Protein AF-A0A8D8P136-F1 (afdb_monomer_lite)

Radius of gyration: 22.83 Å; chains: 1; bounding box: 52×46×79 Å

InterPro domains:
  IPR007483 Hamartin [PF04388] (3-208)
  IPR007483 Hamartin [PTHR15154] (2-204)

pLDDT: mean 81.68, std 23.12, range [23.72, 98.31]

Organism: Culex pipiens (NCBI:txid7175)

Structure (mmCIF, N/CA/C/O backbone):
data_AF-A0A8D8P136-F1
#
_entry.id   AF-A0A8D8P136-F1
#
loop_
_atom_site.group_PDB
_atom_site.id
_atom_site.type_symbol
_atom_site.label_atom_id
_atom_site.label_alt_id
_atom_site.label_comp_id
_atom_site.label_asym_id
_atom_site.label_entity_id
_atom_site.label_seq_id
_atom_site.pdbx_PDB_ins_code
_atom_site.Cartn_x
_atom_site.Cartn_y
_atom_site.Cartn_z
_atom_site.occupancy
_atom_site.B_iso_or_equiv
_atom_site.auth_seq_id
_atom_site.auth_comp_id
_atom_site.auth_asym_id
_atom_site.auth_atom_id
_atom_site.pdbx_PDB_model_num
ATOM 1 N N . MET A 1 1 ? -21.838 4.323 23.197 1.00 59.06 1 MET A N 1
ATOM 2 C CA . MET A 1 1 ? -20.428 3.911 23.366 1.00 59.06 1 MET A CA 1
ATOM 3 C C . MET A 1 1 ? -19.583 5.054 22.850 1.00 59.06 1 MET A C 1
ATOM 5 O O . MET A 1 1 ? -19.810 5.468 21.722 1.00 59.06 1 MET A O 1
ATOM 9 N N . ASP A 1 2 ? -18.722 5.634 23.681 1.00 84.00 2 ASP A N 1
ATOM 10 C CA . ASP A 1 2 ? -17.914 6.781 23.265 1.00 84.00 2 ASP A CA 1
ATOM 11 C C . ASP A 1 2 ? -16.666 6.284 22.525 1.00 84.00 2 ASP A C 1
ATOM 13 O O . ASP A 1 2 ? -15.699 5.827 23.135 1.00 84.00 2 ASP A O 1
ATOM 17 N N . VAL A 1 3 ? -16.729 6.311 21.194 1.00 89.31 3 VAL A N 1
ATOM 18 C CA . VAL A 1 3 ? -15.623 5.897 20.322 1.00 89.31 3 VAL A CA 1
ATOM 19 C C . VAL A 1 3 ? -14.396 6.792 20.541 1.00 89.31 3 VAL A C 1
ATOM 21 O O . VAL A 1 3 ? -13.273 6.297 20.483 1.00 89.31 3 VAL A O 1
ATOM 24 N N . ALA A 1 4 ? -14.584 8.073 20.883 1.00 89.69 4 ALA A N 1
ATOM 25 C CA . ALA A 1 4 ? -13.479 8.985 21.174 1.00 89.69 4 ALA A CA 1
ATOM 26 C C . ALA A 1 4 ? -12.724 8.562 22.441 1.00 89.69 4 ALA A C 1
ATOM 28 O O . ALA A 1 4 ? -11.493 8.564 22.459 1.00 89.69 4 ALA A O 1
ATOM 29 N N . LYS A 1 5 ? -13.446 8.100 23.469 1.00 92.69 5 LYS A N 1
ATOM 30 C CA . LYS A 1 5 ? -12.823 7.515 24.661 1.00 92.69 5 LYS A CA 1
ATOM 31 C C . LYS A 1 5 ? -12.013 6.257 24.332 1.00 92.69 5 LYS A C 1
ATOM 33 O O . LYS A 1 5 ? -10.913 6.111 24.847 1.00 92.69 5 LYS A O 1
ATOM 38 N N . LEU A 1 6 ? -12.512 5.374 23.462 1.00 94.38 6 LEU A N 1
ATOM 39 C CA . LEU A 1 6 ? -11.761 4.171 23.064 1.00 94.38 6 LEU A CA 1
ATOM 40 C C . LEU A 1 6 ? -10.472 4.510 22.319 1.00 94.38 6 LEU A C 1
ATOM 42 O O . LEU A 1 6 ? -9.466 3.834 22.509 1.00 94.38 6 LEU A O 1
ATOM 46 N N . PHE A 1 7 ? -10.492 5.551 21.487 1.00 94.50 7 PHE A N 1
ATOM 47 C CA . PHE A 1 7 ? -9.275 6.057 20.862 1.00 94.50 7 PHE A CA 1
ATOM 48 C C . PHE A 1 7 ? -8.288 6.607 21.901 1.00 94.50 7 PHE A C 1
ATOM 50 O O . PHE A 1 7 ? -7.110 6.275 21.847 1.00 94.50 7 PHE A O 1
ATOM 57 N N . ALA A 1 8 ? -8.756 7.368 22.894 1.00 92.94 8 ALA A N 1
ATOM 58 C CA . ALA A 1 8 ? -7.894 7.833 23.983 1.00 92.94 8 ALA A CA 1
ATOM 59 C C . ALA A 1 8 ? -7.309 6.667 24.807 1.00 92.94 8 ALA A C 1
ATOM 61 O O . ALA A 1 8 ? -6.123 6.675 25.135 1.00 92.94 8 ALA A O 1
ATOM 62 N N . ASP A 1 9 ? -8.114 5.637 25.090 1.00 93.81 9 ASP A N 1
ATOM 63 C CA . ASP A 1 9 ? -7.668 4.421 25.778 1.00 93.81 9 ASP A CA 1
ATOM 64 C C . ASP A 1 9 ? -6.608 3.668 24.946 1.00 93.81 9 ASP A C 1
ATOM 66 O O . ASP A 1 9 ? -5.632 3.163 25.507 1.00 93.81 9 ASP A O 1
ATOM 70 N N . LEU A 1 10 ? -6.744 3.646 23.610 1.00 93.38 10 LEU A N 1
ATOM 71 C CA . LEU A 1 10 ? -5.749 3.062 22.705 1.00 93.38 10 LEU A CA 1
ATOM 72 C C . LEU A 1 10 ? -4.406 3.780 22.729 1.00 93.38 10 LEU A C 1
ATOM 74 O O . LEU A 1 10 ? -3.408 3.112 22.488 1.00 93.38 10 LEU A O 1
ATOM 78 N N . GLU A 1 11 ? -4.351 5.079 23.017 1.00 92.50 11 GLU A N 1
ATOM 79 C CA . GLU A 1 11 ? -3.101 5.853 23.097 1.00 92.50 11 GLU A CA 1
ATOM 80 C C . GLU A 1 11 ? -2.509 5.901 24.514 1.00 92.50 11 GLU A C 1
ATOM 82 O O . GLU A 1 11 ? -1.434 6.455 24.739 1.00 92.50 11 GLU A O 1
ATOM 87 N N . SER A 1 12 ? -3.164 5.262 25.486 1.00 91.94 12 SER A N 1
ATOM 88 C CA . SER A 1 12 ? -2.679 5.186 26.863 1.00 91.94 12 SER A CA 1
ATOM 89 C C . SER A 1 12 ? -1.339 4.445 26.984 1.00 91.94 12 SER A C 1
ATOM 91 O O . SER A 1 12 ? -1.032 3.520 26.229 1.00 91.94 12 SER A O 1
ATOM 93 N N . ASN A 1 13 ? -0.546 4.793 28.000 1.00 92.25 13 ASN A N 1
ATOM 94 C CA . ASN A 1 13 ? 0.654 4.035 28.380 1.00 92.25 13 ASN A CA 1
ATOM 95 C C . ASN A 1 13 ? 0.330 2.753 29.170 1.00 92.25 13 ASN A C 1
ATOM 97 O O . ASN A 1 13 ? 1.219 1.946 29.436 1.00 92.25 13 ASN A O 1
ATOM 101 N N . ASN A 1 14 ? -0.933 2.548 29.554 1.00 94.62 14 ASN A N 1
ATOM 102 C CA . ASN A 1 14 ? -1.372 1.345 30.249 1.00 94.62 14 ASN A CA 1
ATOM 103 C C . ASN A 1 14 ? -1.750 0.249 29.241 1.00 94.62 14 ASN A C 1
ATOM 105 O O . ASN A 1 14 ? -2.805 0.321 28.611 1.00 94.62 14 ASN A O 1
ATOM 109 N N . MET A 1 15 ? -0.916 -0.790 29.132 1.00 92.75 15 MET A N 1
ATOM 110 C CA . MET A 1 15 ? -1.123 -1.887 28.178 1.00 92.75 15 MET A CA 1
ATOM 111 C C . MET A 1 15 ? -2.460 -2.616 28.374 1.00 92.75 15 MET A C 1
ATOM 113 O O . MET A 1 15 ? -3.095 -2.990 27.395 1.00 92.75 15 MET A O 1
ATOM 117 N N . THR A 1 16 ? -2.937 -2.748 29.614 1.00 94.44 16 THR A N 1
ATOM 118 C CA . THR A 1 16 ? -4.238 -3.369 29.900 1.00 94.44 16 THR A CA 1
ATOM 119 C C . THR A 1 16 ? -5.383 -2.564 29.286 1.00 94.44 16 THR A C 1
ATOM 121 O O . THR A 1 16 ? -6.277 -3.142 28.674 1.00 94.44 16 THR A O 1
ATOM 124 N N . LEU A 1 17 ? -5.331 -1.226 29.375 1.00 94.56 17 LEU A N 1
ATOM 125 C CA . LEU A 1 17 ? -6.332 -0.358 28.738 1.00 94.56 17 LEU A CA 1
ATOM 126 C C . LEU A 1 17 ? -6.274 -0.458 27.213 1.00 94.56 17 LEU A C 1
ATOM 128 O O . LEU A 1 17 ? -7.318 -0.502 26.567 1.00 94.56 17 LEU A O 1
ATOM 132 N N . VAL A 1 18 ? -5.070 -0.547 26.643 1.00 94.56 18 VAL A N 1
ATOM 133 C CA . VAL A 1 18 ? -4.879 -0.717 25.197 1.00 94.56 18 VAL A CA 1
ATOM 134 C C . VAL A 1 18 ? -5.469 -2.046 24.720 1.00 94.56 18 VAL A C 1
ATOM 136 O O . VAL A 1 18 ? -6.177 -2.075 23.712 1.00 94.56 18 VAL A O 1
ATOM 139 N N . ASP A 1 19 ? -5.218 -3.143 25.432 1.00 94.38 19 ASP A N 1
ATOM 140 C CA . ASP A 1 19 ? -5.744 -4.463 25.077 1.00 94.38 19 ASP A CA 1
ATOM 141 C C . ASP A 1 19 ? -7.266 -4.536 25.226 1.00 94.38 19 ASP A C 1
ATOM 143 O O . ASP A 1 19 ? -7.951 -5.085 24.357 1.00 94.38 19 ASP A O 1
ATOM 147 N N . ASP A 1 20 ? -7.818 -3.932 26.277 1.00 95.12 20 ASP A N 1
ATOM 148 C CA . ASP A 1 20 ? -9.265 -3.834 26.461 1.00 95.12 20 ASP A CA 1
ATOM 149 C C . ASP A 1 20 ? -9.914 -2.961 25.379 1.00 95.12 20 ASP A C 1
ATOM 151 O O . ASP A 1 20 ? -10.964 -3.321 24.840 1.00 95.12 20 ASP A O 1
ATOM 155 N N . ALA A 1 21 ? -9.272 -1.860 24.979 1.00 95.38 21 ALA A N 1
ATOM 156 C CA . ALA A 1 21 ? -9.729 -1.040 23.864 1.00 95.38 21 ALA A CA 1
ATOM 157 C C . ALA A 1 21 ? -9.687 -1.818 22.536 1.00 95.38 21 ALA A C 1
ATOM 159 O O . ALA A 1 21 ? -10.669 -1.806 21.792 1.00 95.38 21 ALA A O 1
ATOM 160 N N . LYS A 1 22 ? -8.614 -2.574 22.257 1.00 94.56 22 LYS A N 1
ATOM 161 C CA . LYS A 1 22 ? -8.509 -3.452 21.072 1.00 94.56 22 LYS A CA 1
ATOM 162 C C . LYS A 1 22 ? -9.624 -4.504 21.028 1.00 94.56 22 LYS A C 1
ATOM 164 O O . LYS A 1 22 ? -10.202 -4.735 19.961 1.00 94.56 22 LYS A O 1
ATOM 169 N N . LYS A 1 23 ? -9.958 -5.127 22.165 1.00 94.56 23 LYS A N 1
ATOM 170 C CA . LYS A 1 23 ? -11.083 -6.077 22.268 1.00 94.56 23 LYS A CA 1
ATOM 171 C C . LYS A 1 23 ? -12.415 -5.394 21.970 1.00 94.56 23 LYS A C 1
ATOM 173 O O . LYS A 1 23 ? -13.157 -5.869 21.117 1.00 94.56 23 LYS A O 1
ATOM 178 N N . ARG A 1 24 ? -12.668 -4.231 22.575 1.00 95.19 24 ARG A N 1
ATOM 179 C CA . ARG A 1 24 ? -13.889 -3.446 22.331 1.00 95.19 24 ARG A CA 1
ATOM 180 C C . ARG A 1 24 ? -14.029 -2.998 20.878 1.00 95.19 24 ARG A C 1
ATOM 182 O O . ARG A 1 24 ? -15.128 -3.041 20.338 1.00 95.19 24 ARG A O 1
ATOM 189 N N . PHE A 1 25 ? -12.938 -2.608 20.218 1.00 95.56 25 PHE A N 1
ATOM 190 C CA . PHE A 1 25 ? -12.967 -2.330 18.779 1.00 95.56 25 PHE A CA 1
ATOM 191 C C . PHE A 1 25 ? -13.299 -3.582 17.968 1.00 95.56 25 PHE A C 1
ATOM 193 O O . PHE A 1 25 ? -14.096 -3.510 17.039 1.00 95.56 25 PHE A O 1
ATOM 200 N N . SER A 1 26 ? -12.743 -4.735 18.339 1.00 93.69 26 SER A N 1
ATOM 201 C CA . SER A 1 26 ? -13.056 -6.006 17.675 1.00 93.69 26 SER A CA 1
ATOM 202 C C . SER A 1 26 ? -14.542 -6.367 17.811 1.00 93.69 26 SER A C 1
ATOM 204 O O . SER A 1 26 ? -15.168 -6.764 16.831 1.00 93.69 26 SER A O 1
ATOM 206 N N . GLU A 1 27 ? -15.134 -6.153 18.989 1.00 94.00 27 GLU A N 1
ATOM 207 C CA . GLU A 1 27 ? -16.578 -6.306 19.223 1.00 94.00 27 GLU A CA 1
ATOM 208 C C . GLU A 1 27 ? -17.404 -5.302 18.402 1.00 94.00 27 GLU A C 1
ATOM 210 O O . GLU A 1 27 ? -18.402 -5.675 17.786 1.00 94.00 27 GLU A O 1
ATOM 215 N N . LEU A 1 28 ? -16.972 -4.038 18.331 1.00 94.62 28 LEU A N 1
ATOM 216 C CA . LEU A 1 28 ? -17.616 -3.006 17.513 1.00 94.62 28 LEU A CA 1
ATOM 217 C C . LEU A 1 28 ? -17.625 -3.365 16.024 1.00 94.62 28 LEU A C 1
ATOM 219 O O . LEU A 1 28 ? -18.665 -3.220 15.383 1.00 94.62 28 LEU A O 1
ATOM 223 N N . PHE A 1 29 ? -16.515 -3.879 15.489 1.00 94.81 29 PHE A N 1
ATOM 224 C CA . PHE A 1 29 ? -16.450 -4.405 14.122 1.00 94.81 29 PHE A CA 1
ATOM 225 C C . PHE A 1 29 ? -17.306 -5.661 13.929 1.00 94.81 29 PHE A C 1
ATOM 227 O O . PHE A 1 29 ? -17.772 -5.912 12.825 1.00 94.81 29 PHE A O 1
ATOM 234 N N . GLY A 1 30 ? -17.518 -6.462 14.975 1.00 92.81 30 GLY A N 1
ATOM 235 C CA . GLY A 1 30 ? -18.437 -7.601 14.923 1.00 92.81 30 GLY A CA 1
ATOM 236 C C . GLY A 1 30 ? -19.905 -7.176 14.824 1.00 92.81 30 GLY A C 1
ATOM 237 O O . GLY A 1 30 ? -20.690 -7.820 14.130 1.00 92.81 30 GLY A O 1
ATOM 238 N N . ASN A 1 31 ? -20.261 -6.071 15.484 1.00 93.50 31 ASN A N 1
ATOM 239 C CA . ASN A 1 31 ? -21.635 -5.568 15.573 1.00 93.50 31 ASN A CA 1
ATOM 240 C C . ASN A 1 31 ? -21.994 -4.537 14.490 1.00 93.50 31 ASN A C 1
ATOM 242 O O . ASN A 1 31 ? -23.172 -4.305 14.226 1.00 93.50 31 ASN A O 1
ATOM 246 N N . THR A 1 32 ? -20.995 -3.921 13.861 1.00 92.81 32 THR A N 1
ATOM 247 C CA . THR A 1 32 ? -21.158 -2.899 12.818 1.00 92.81 32 THR A CA 1
ATOM 248 C C . THR A 1 32 ? -20.758 -3.493 11.475 1.00 92.81 32 THR A C 1
ATOM 250 O O . THR A 1 32 ? -19.771 -4.209 11.395 1.00 92.81 32 THR A O 1
ATOM 253 N N . ARG A 1 33 ? -21.505 -3.208 10.404 1.00 93.12 33 ARG A N 1
ATOM 254 C CA . ARG A 1 33 ? -21.141 -3.612 9.025 1.00 93.12 33 ARG A CA 1
ATOM 255 C C . ARG A 1 33 ? -20.990 -2.418 8.083 1.00 93.12 33 ARG A C 1
ATOM 257 O O . ARG A 1 33 ? -21.005 -2.579 6.866 1.00 93.12 33 ARG A O 1
ATOM 264 N N . GLU A 1 34 ? -20.908 -1.227 8.656 1.00 94.69 34 GLU A N 1
ATOM 265 C CA . GLU A 1 34 ? -20.921 0.058 7.968 1.00 94.69 34 GLU A CA 1
ATOM 266 C C . GLU A 1 34 ? -19.502 0.614 7.810 1.00 94.69 34 GLU A C 1
ATOM 268 O O . GLU A 1 34 ? -18.585 0.278 8.560 1.00 94.69 34 GLU A O 1
ATOM 273 N N . SER A 1 35 ? -19.321 1.501 6.833 1.00 96.25 35 SER A N 1
ATOM 274 C CA . SER A 1 35 ? -18.016 2.074 6.499 1.00 96.25 35 SER A CA 1
ATOM 275 C C . SER A 1 35 ? -17.517 3.109 7.504 1.00 96.25 35 SER A C 1
ATOM 277 O O . SER A 1 35 ? -16.312 3.340 7.572 1.00 96.25 35 SER A O 1
ATOM 279 N N . TRP A 1 36 ? -18.399 3.707 8.315 1.00 95.75 36 TRP A N 1
ATOM 280 C CA . TRP A 1 36 ? -18.011 4.782 9.231 1.00 95.75 36 TRP A CA 1
ATOM 281 C C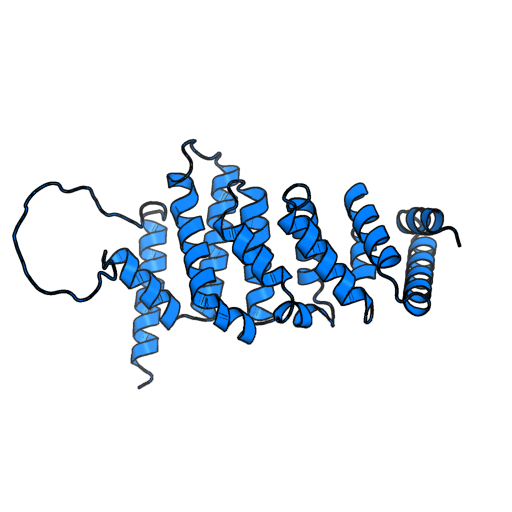 . TRP A 1 36 ? -16.928 4.334 10.217 1.00 95.75 36 TRP A C 1
ATOM 283 O O . TRP A 1 36 ? -15.997 5.090 10.452 1.00 95.75 36 TRP A O 1
ATOM 293 N N . LEU A 1 37 ? -16.987 3.102 10.737 1.00 95.62 37 LEU A N 1
ATOM 294 C CA . LEU A 1 37 ? -16.037 2.623 11.743 1.00 95.62 37 LEU A CA 1
ATOM 295 C C . LEU A 1 37 ? -14.606 2.480 11.193 1.00 95.62 37 LEU A C 1
ATOM 297 O O . LEU A 1 37 ? -13.709 3.130 11.738 1.00 95.62 37 LEU A O 1
ATOM 301 N N . PRO A 1 38 ? -14.344 1.704 10.116 1.00 96.56 38 PRO A N 1
ATOM 302 C CA . PRO A 1 38 ? -13.006 1.669 9.528 1.00 96.56 38 PRO A CA 1
ATOM 303 C C . PRO A 1 38 ? -12.576 3.055 9.037 1.00 96.56 38 PRO A C 1
ATOM 305 O O . PRO A 1 38 ? -11.414 3.418 9.200 1.00 96.56 38 PRO A O 1
ATOM 308 N N . HIS A 1 39 ? -13.500 3.870 8.518 1.00 97.12 39 HIS A N 1
ATOM 309 C CA . HIS A 1 39 ? -13.188 5.232 8.094 1.00 97.12 39 HIS A CA 1
ATOM 310 C C . HIS A 1 39 ? -12.720 6.112 9.254 1.00 97.12 39 HIS A C 1
ATOM 312 O O . HIS A 1 39 ? -11.695 6.770 9.100 1.00 97.12 39 HIS A O 1
ATOM 318 N N . SER A 1 40 ? -13.408 6.094 10.397 1.00 96.19 40 SER A N 1
ATOM 319 C CA . SER A 1 40 ? -13.022 6.848 11.590 1.00 96.19 40 SER A CA 1
ATOM 320 C C . SER A 1 40 ? -11.672 6.395 12.132 1.00 96.19 40 SER A C 1
ATOM 322 O O . SER A 1 40 ? -10.873 7.229 12.542 1.00 96.19 40 SER A O 1
ATOM 324 N N . MET A 1 41 ? -11.375 5.092 12.096 1.00 96.00 41 MET A N 1
ATOM 325 C CA . MET A 1 41 ? -10.050 4.594 12.474 1.00 96.00 41 MET A CA 1
ATOM 326 C C . MET A 1 41 ? -8.961 5.105 11.532 1.00 96.00 41 MET A C 1
ATOM 328 O O . MET A 1 41 ? -7.910 5.545 11.988 1.00 96.00 41 MET A O 1
ATOM 332 N N . MET A 1 42 ? -9.214 5.093 10.224 1.00 97.38 42 MET A N 1
ATOM 333 C CA . MET A 1 42 ? -8.282 5.648 9.243 1.00 97.38 42 MET A CA 1
ATOM 334 C C . MET A 1 42 ? -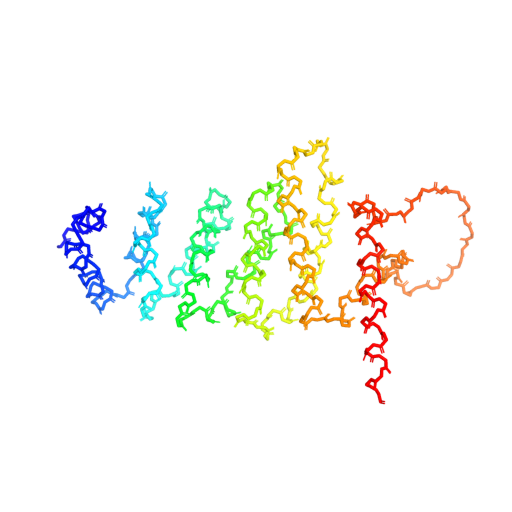8.085 7.158 9.439 1.00 97.38 42 MET A C 1
ATOM 336 O O . MET A 1 42 ? -6.952 7.626 9.395 1.00 97.38 42 MET A O 1
ATOM 340 N N . ASP A 1 43 ? -9.146 7.917 9.721 1.00 95.88 43 ASP A N 1
ATOM 341 C CA . ASP A 1 43 ? -9.040 9.357 10.003 1.00 95.88 43 ASP A CA 1
ATOM 342 C C . ASP A 1 43 ? -8.247 9.622 11.287 1.00 95.88 43 ASP A C 1
ATOM 344 O O . ASP A 1 43 ? -7.413 10.526 11.324 1.00 95.88 43 ASP A O 1
ATOM 348 N N . TYR A 1 44 ? -8.445 8.796 12.318 1.00 95.81 44 TYR A N 1
ATOM 349 C CA . TYR A 1 44 ? -7.668 8.869 13.551 1.00 95.81 44 TYR A CA 1
ATOM 350 C C . TYR A 1 44 ? -6.185 8.558 13.311 1.00 95.81 44 TYR A C 1
ATOM 352 O O . TYR A 1 44 ? -5.315 9.263 13.825 1.00 95.81 44 TYR A O 1
ATOM 360 N N . PHE A 1 45 ? -5.876 7.560 12.473 1.00 95.88 45 PHE A N 1
ATOM 361 C CA . PHE A 1 45 ? -4.507 7.317 12.011 1.00 95.88 45 PHE A CA 1
ATOM 362 C C . PHE A 1 45 ? -3.943 8.539 11.275 1.00 95.88 45 PHE A C 1
ATOM 364 O O . PHE A 1 45 ? -2.807 8.920 11.530 1.00 95.88 45 PHE A O 1
ATOM 371 N N . GLY A 1 46 ? -4.739 9.204 10.435 1.00 94.19 46 GLY A N 1
ATOM 372 C CA . GLY A 1 46 ? -4.344 10.447 9.766 1.00 94.19 46 GLY A CA 1
ATOM 373 C C . GLY A 1 46 ? -3.933 11.572 10.712 1.00 94.19 46 GLY A C 1
ATOM 374 O O . GLY A 1 46 ? -3.038 12.345 10.389 1.00 94.19 46 GLY A O 1
ATOM 375 N N . GLN A 1 47 ? -4.547 11.638 11.892 1.00 93.81 47 GLN A N 1
ATOM 376 C CA . GLN A 1 47 ? -4.269 12.671 12.893 1.00 93.81 47 GLN A CA 1
ATOM 377 C C . GLN A 1 47 ? -3.104 12.313 13.824 1.00 93.81 47 GLN A C 1
ATOM 379 O O . GLN A 1 47 ? -2.428 13.207 14.325 1.00 93.81 47 GLN A O 1
ATOM 384 N N . THR A 1 48 ? -2.870 11.023 14.076 1.00 93.62 48 THR A N 1
ATOM 385 C CA . THR A 1 48 ? -1.961 10.560 15.145 1.00 93.62 48 THR A CA 1
ATOM 386 C C . THR A 1 48 ? -0.774 9.732 14.660 1.00 93.62 48 THR A C 1
ATOM 388 O O . THR A 1 48 ? 0.189 9.559 15.398 1.00 93.62 48 THR A O 1
ATOM 391 N N . SER A 1 49 ? -0.832 9.189 13.442 1.00 91.75 49 SER A N 1
ATOM 392 C CA . SER A 1 49 ? 0.097 8.169 12.927 1.00 91.75 49 SER A CA 1
ATOM 393 C C . SER A 1 49 ? 0.244 6.937 13.839 1.00 91.75 49 SER A C 1
ATOM 395 O O . SER A 1 49 ? 1.276 6.266 13.837 1.00 91.75 49 SER A O 1
ATOM 397 N N . SER A 1 50 ? -0.789 6.612 14.625 1.00 92.38 50 SER A N 1
ATOM 398 C CA . SER A 1 50 ? -0.739 5.522 15.604 1.00 92.38 50 SER A CA 1
ATOM 399 C C . SER A 1 50 ? -0.694 4.136 14.956 1.00 92.38 50 SER A C 1
ATOM 401 O O . SER A 1 50 ? -1.650 3.665 14.337 1.00 92.38 50 SER A O 1
ATOM 403 N N . VAL A 1 51 ? 0.401 3.407 15.180 1.00 90.94 51 VAL A N 1
ATOM 404 C CA . VAL A 1 51 ? 0.559 2.017 14.710 1.00 90.94 51 VAL A CA 1
ATOM 405 C C . VAL A 1 51 ? -0.439 1.065 15.390 1.00 90.94 51 VAL A C 1
ATOM 407 O O . VAL A 1 51 ? -0.803 0.032 14.826 1.00 90.94 51 VAL A O 1
ATOM 410 N N . ARG A 1 52 ? -0.959 1.421 16.574 1.00 93.25 52 ARG A N 1
ATOM 411 C CA . ARG A 1 52 ? -1.957 0.610 17.298 1.00 93.25 52 ARG A CA 1
ATOM 412 C C . ARG A 1 52 ? -3.276 0.519 16.534 1.00 93.25 52 ARG A C 1
ATOM 414 O O . ARG A 1 52 ? -3.945 -0.510 16.599 1.00 93.25 52 ARG A O 1
ATOM 421 N N . ILE A 1 53 ? -3.611 1.558 15.771 1.00 94.62 53 ILE A N 1
ATOM 422 C CA . ILE A 1 53 ? -4.746 1.556 14.845 1.00 94.62 53 ILE A CA 1
ATOM 423 C C . ILE A 1 53 ? -4.526 0.548 13.723 1.00 94.62 53 ILE A C 1
ATOM 425 O O . ILE A 1 53 ? -5.427 -0.231 13.409 1.00 94.62 53 ILE A O 1
ATOM 429 N N . VAL A 1 54 ? -3.318 0.515 13.157 1.00 95.62 54 VAL A N 1
ATOM 430 C CA . VAL A 1 54 ? -2.967 -0.434 12.095 1.00 95.62 54 VAL A CA 1
ATOM 431 C C . VAL A 1 54 ? -3.152 -1.871 12.582 1.00 95.62 54 VAL A C 1
ATOM 433 O O . VAL A 1 54 ? -3.768 -2.666 11.879 1.00 95.62 54 VAL A O 1
ATOM 436 N N . ASP A 1 55 ? -2.716 -2.192 13.805 1.00 94.88 55 ASP A N 1
ATOM 437 C CA . ASP A 1 55 ? -2.876 -3.530 14.399 1.00 94.88 55 ASP A CA 1
ATOM 438 C C . ASP A 1 55 ? -4.340 -3.996 14.500 1.00 94.88 55 ASP A C 1
ATOM 440 O O . ASP A 1 55 ? -4.598 -5.202 14.560 1.00 94.88 55 ASP A O 1
ATOM 444 N N . ILE A 1 56 ? -5.290 -3.060 14.542 1.00 96.44 56 ILE A N 1
ATOM 445 C CA . ILE A 1 56 ? -6.725 -3.356 14.533 1.00 96.44 56 ILE A CA 1
ATOM 446 C C . ILE A 1 56 ? -7.223 -3.474 13.092 1.00 96.44 56 ILE A C 1
ATOM 448 O O . ILE A 1 56 ? -7.856 -4.473 12.753 1.00 96.44 56 ILE A O 1
ATOM 452 N N . LEU A 1 57 ? -6.890 -2.505 12.229 1.00 96.94 57 LEU A N 1
ATOM 453 C CA . LEU A 1 57 ? -7.302 -2.489 10.820 1.00 96.94 57 LEU A CA 1
ATOM 454 C C . LEU A 1 57 ? -6.885 -3.767 10.079 1.00 96.94 57 LEU A C 1
ATOM 456 O O . LEU A 1 57 ? -7.654 -4.300 9.287 1.00 96.94 57 LEU A O 1
ATOM 460 N N . VAL A 1 58 ? -5.706 -4.322 10.369 1.00 96.94 58 VAL A N 1
ATOM 461 C CA . VAL A 1 58 ? -5.230 -5.566 9.734 1.00 96.94 58 VAL A CA 1
ATO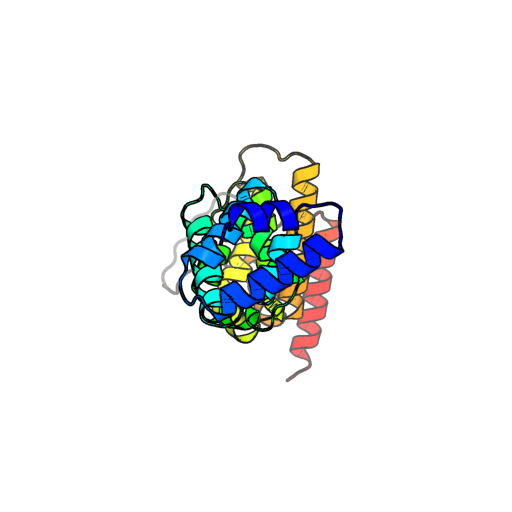M 462 C C . VAL A 1 58 ? -6.018 -6.812 10.171 1.00 96.94 58 VAL A C 1
ATOM 464 O O . VAL A 1 58 ? -5.993 -7.824 9.477 1.00 96.94 58 VAL A O 1
ATOM 467 N N . LYS A 1 59 ? -6.757 -6.764 11.286 1.00 96.00 59 LYS A N 1
ATOM 468 C CA . LYS A 1 59 ? -7.513 -7.911 11.831 1.00 96.00 59 LYS A CA 1
ATOM 469 C C . LYS A 1 59 ? -8.996 -7.910 11.464 1.00 96.00 59 LYS A C 1
ATOM 471 O O . LYS A 1 59 ? -9.704 -8.859 11.811 1.00 96.00 59 LYS A O 1
ATOM 476 N N . VAL A 1 60 ? -9.475 -6.868 10.783 1.00 96.00 60 VAL A N 1
ATOM 477 C CA . VAL A 1 60 ? -10.896 -6.743 10.447 1.00 96.00 60 VAL A CA 1
ATOM 478 C C . VAL A 1 60 ? -11.370 -7.880 9.544 1.00 96.00 60 VAL A C 1
ATOM 480 O O . VAL A 1 60 ? -10.607 -8.461 8.771 1.00 96.00 60 VAL A O 1
ATOM 483 N N . GLN A 1 61 ? -12.662 -8.177 9.637 1.00 93.75 61 GLN A N 1
ATOM 484 C CA . GLN A 1 61 ? -13.342 -9.150 8.790 1.00 93.75 61 GLN A CA 1
ATOM 485 C C . GLN A 1 61 ? -14.232 -8.447 7.755 1.00 93.75 61 GLN A C 1
ATOM 487 O O . GLN A 1 61 ? -14.603 -7.281 7.957 1.00 93.75 61 GLN A O 1
ATOM 492 N N . PRO A 1 62 ? -14.621 -9.140 6.668 1.00 93.06 62 PRO A N 1
ATOM 493 C CA . PRO A 1 62 ? -15.557 -8.595 5.692 1.00 93.06 62 PRO A CA 1
ATOM 494 C C . PRO A 1 62 ? -16.864 -8.113 6.336 1.00 93.06 62 PRO A C 1
ATOM 496 O O . PRO A 1 62 ? -17.408 -8.812 7.194 1.00 93.06 62 PRO A O 1
ATOM 499 N N . PRO A 1 63 ? -17.405 -6.950 5.919 1.00 95.50 63 PRO A N 1
ATOM 500 C CA . PRO A 1 63 ? -17.063 -6.191 4.704 1.00 95.50 63 PRO A CA 1
ATOM 501 C C . PRO A 1 63 ? -16.003 -5.080 4.878 1.00 95.50 63 PRO A C 1
ATOM 503 O O . PRO A 1 63 ? -15.763 -4.319 3.942 1.00 95.50 63 PRO A O 1
ATOM 506 N N . HIS A 1 64 ? -15.397 -4.937 6.060 1.00 97.25 64 HIS A N 1
ATOM 507 C CA . HIS A 1 64 ? -14.581 -3.762 6.403 1.00 97.25 64 HIS A CA 1
ATOM 508 C C . HIS A 1 64 ? -13.267 -3.654 5.630 1.00 97.25 64 HIS A C 1
ATOM 510 O O . HIS A 1 64 ? -12.794 -2.547 5.385 1.00 97.25 64 HIS A O 1
ATOM 516 N N . ASP A 1 65 ? -12.705 -4.786 5.213 1.00 96.81 65 ASP A N 1
ATOM 517 C CA . ASP A 1 65 ? -11.544 -4.850 4.327 1.00 96.81 65 ASP A CA 1
ATOM 518 C C . ASP A 1 65 ? -11.783 -4.059 3.037 1.00 96.81 65 ASP A C 1
ATOM 520 O O . ASP A 1 65 ? -10.935 -3.267 2.629 1.00 96.81 65 ASP A O 1
ATOM 524 N N . LYS A 1 66 ? -12.972 -4.198 2.436 1.00 97.50 66 LYS A N 1
ATOM 525 C CA . LYS A 1 66 ? -13.342 -3.434 1.243 1.00 97.50 66 LYS A CA 1
ATOM 526 C C . LYS A 1 66 ? -13.389 -1.931 1.529 1.00 97.50 66 LYS A C 1
ATOM 528 O O . LYS A 1 66 ? -12.806 -1.171 0.768 1.00 97.50 66 LYS A O 1
ATOM 533 N N . PHE A 1 67 ? -14.009 -1.506 2.631 1.00 98.25 67 PHE A N 1
ATOM 534 C CA . PHE A 1 67 ? -14.089 -0.080 2.983 1.00 98.25 67 PHE A CA 1
ATOM 535 C C . PHE A 1 67 ? -12.709 0.550 3.205 1.00 98.25 67 PHE A C 1
ATOM 537 O O . PHE A 1 67 ? -12.472 1.679 2.782 1.00 98.25 67 PHE A O 1
ATOM 544 N N . ILE A 1 68 ? -11.773 -0.191 3.809 1.00 98.31 68 ILE A N 1
ATOM 545 C CA . ILE A 1 68 ? -10.383 0.259 3.963 1.00 98.31 68 ILE A CA 1
ATOM 546 C C . ILE A 1 68 ? -9.733 0.463 2.590 1.00 98.31 68 ILE A C 1
ATOM 548 O O . ILE A 1 68 ? -9.132 1.507 2.337 1.00 98.31 68 ILE A O 1
ATOM 552 N N . LEU A 1 69 ? -9.863 -0.518 1.692 1.00 98.31 69 LEU A N 1
ATOM 553 C CA . LEU A 1 69 ? -9.289 -0.440 0.348 1.00 98.31 69 LEU A CA 1
ATOM 554 C C . LEU A 1 69 ? -9.918 0.683 -0.495 1.00 98.31 69 LEU A C 1
ATOM 556 O O . LEU A 1 69 ? -9.187 1.385 -1.200 1.00 98.31 69 LEU A O 1
ATOM 560 N N . ASP A 1 70 ? -11.237 0.872 -0.406 1.00 98.25 70 ASP A N 1
ATOM 561 C CA . ASP A 1 70 ? -11.980 1.940 -1.084 1.00 98.25 70 ASP A CA 1
ATOM 562 C C . ASP A 1 70 ? -11.460 3.319 -0.641 1.00 98.25 70 ASP A C 1
ATOM 564 O O . ASP A 1 70 ? -11.094 4.146 -1.480 1.00 98.25 70 ASP A O 1
ATOM 568 N N . LYS A 1 71 ? -11.337 3.544 0.675 1.00 98.06 71 LYS A N 1
ATOM 569 C CA . LYS A 1 71 ? -10.866 4.820 1.232 1.00 98.06 71 LYS A CA 1
ATOM 570 C C . LYS A 1 71 ? -9.389 5.098 0.940 1.00 98.06 71 LYS A C 1
ATOM 572 O O . LYS A 1 71 ? -9.030 6.236 0.643 1.00 98.06 71 LYS A O 1
ATOM 577 N N . LEU A 1 72 ? -8.526 4.077 0.951 1.00 98.31 72 LEU A N 1
ATOM 578 C CA . LEU A 1 72 ? -7.130 4.224 0.509 1.00 98.31 72 LEU A CA 1
ATOM 579 C C . LEU A 1 72 ? -7.055 4.682 -0.950 1.00 98.31 72 LEU A C 1
ATOM 581 O O . LEU A 1 72 ? -6.289 5.586 -1.283 1.00 98.31 72 LEU A O 1
ATOM 585 N N . ALA A 1 73 ? -7.867 4.080 -1.819 1.00 98.06 73 ALA A N 1
ATOM 586 C CA . ALA A 1 73 ? -7.888 4.445 -3.226 1.00 98.06 73 ALA A CA 1
ATOM 587 C C . ALA A 1 73 ? -8.425 5.866 -3.445 1.00 98.06 73 ALA A C 1
ATOM 589 O O . ALA A 1 73 ? -7.902 6.596 -4.285 1.00 98.06 73 ALA A O 1
ATOM 590 N N . GLU A 1 74 ? -9.431 6.278 -2.672 1.00 97.38 74 GLU A N 1
ATOM 591 C CA . GLU A 1 74 ? -9.936 7.650 -2.670 1.00 97.38 74 GLU A CA 1
ATOM 592 C C . GLU A 1 74 ? -8.852 8.660 -2.268 1.00 97.38 74 GLU A C 1
ATOM 594 O O . GLU A 1 74 ? -8.657 9.661 -2.959 1.00 97.38 74 GLU A O 1
ATOM 599 N N . TRP A 1 75 ? -8.107 8.392 -1.191 1.00 97.12 75 TRP A N 1
ATOM 600 C CA . TRP A 1 75 ? -7.021 9.261 -0.735 1.00 97.12 75 TRP A CA 1
ATOM 601 C C . TRP A 1 75 ? -5.867 9.377 -1.735 1.00 97.12 75 TRP A C 1
ATOM 603 O O . TRP A 1 75 ? -5.291 10.456 -1.869 1.00 97.12 75 TRP A O 1
ATOM 613 N N . ILE A 1 76 ? -5.546 8.300 -2.459 1.00 96.94 76 ILE A N 1
ATOM 614 C CA . ILE A 1 76 ? -4.569 8.349 -3.555 1.00 96.94 76 ILE A CA 1
ATOM 615 C C . ILE A 1 76 ? -5.110 9.190 -4.713 1.00 96.94 76 ILE A C 1
ATOM 617 O O . ILE A 1 76 ? -4.420 10.080 -5.206 1.00 96.94 76 ILE A O 1
ATOM 621 N N . ARG A 1 77 ? -6.359 8.944 -5.126 1.00 95.00 77 ARG A N 1
ATOM 622 C CA . ARG A 1 77 ? -6.976 9.621 -6.273 1.00 95.00 77 ARG A CA 1
ATOM 623 C C . ARG A 1 77 ? -7.150 11.122 -6.051 1.00 95.00 77 ARG A C 1
ATOM 625 O O . ARG A 1 77 ? -6.993 11.890 -6.995 1.00 95.00 77 ARG A O 1
ATOM 632 N N . SER A 1 78 ? -7.493 11.539 -4.833 1.00 91.69 78 SER A N 1
ATOM 633 C CA . SER A 1 78 ? -7.695 12.954 -4.498 1.00 91.69 78 SER A CA 1
ATOM 634 C C . SER A 1 78 ? -6.392 13.757 -4.451 1.00 91.69 78 SER A C 1
ATOM 636 O O . SER A 1 78 ? -6.433 14.985 -4.475 1.00 91.69 78 SER A O 1
ATOM 638 N N . GLY A 1 79 ? -5.235 13.092 -4.381 1.00 86.25 79 GLY A N 1
ATOM 639 C CA . GLY A 1 79 ? -3.909 13.710 -4.356 1.00 86.25 79 GLY A CA 1
ATOM 640 C C . GLY A 1 79 ? -3.530 14.340 -3.012 1.00 86.25 79 GLY A C 1
ATOM 641 O O . GLY A 1 79 ? -2.385 14.204 -2.591 1.00 86.25 79 GLY A O 1
ATOM 642 N N . GLY A 1 80 ? -4.470 14.966 -2.296 1.00 89.19 80 GLY A N 1
ATOM 643 C CA . GLY A 1 80 ? -4.196 15.658 -1.027 1.00 89.19 80 GLY A CA 1
ATOM 644 C C . GLY A 1 80 ? -3.745 14.736 0.112 1.00 89.19 80 GLY A C 1
ATOM 645 O O . GLY A 1 80 ? -2.896 15.115 0.910 1.00 89.19 80 GLY A O 1
ATOM 646 N N . ASN A 1 81 ? -4.250 13.498 0.145 1.00 94.19 81 ASN A N 1
ATOM 647 C CA . ASN A 1 81 ? -3.945 12.517 1.194 1.00 94.19 81 ASN A CA 1
ATOM 648 C C . ASN A 1 81 ? -3.099 11.340 0.682 1.00 94.19 81 ASN A C 1
ATOM 650 O O . ASN A 1 81 ? -2.987 10.319 1.364 1.00 94.19 81 ASN A O 1
ATOM 654 N N . LYS A 1 82 ? -2.489 11.462 -0.506 1.00 95.06 82 LYS A N 1
ATOM 655 C CA . LYS A 1 82 ? -1.751 10.367 -1.159 1.00 95.06 82 LYS A CA 1
ATOM 656 C C . LYS A 1 82 ? -0.638 9.801 -0.273 1.00 95.06 82 LYS A C 1
ATOM 658 O O . LYS A 1 82 ? -0.526 8.588 -0.141 1.00 95.06 82 LYS A O 1
ATOM 663 N N . MET A 1 83 ? 0.129 10.662 0.401 1.00 95.75 83 MET A N 1
ATOM 664 C CA . MET A 1 83 ? 1.221 10.231 1.278 1.00 95.75 83 MET A CA 1
ATOM 665 C C . MET A 1 83 ? 0.691 9.468 2.494 1.00 95.75 83 MET A C 1
ATOM 667 O O . MET A 1 83 ? 1.201 8.404 2.825 1.00 95.75 83 MET A O 1
ATOM 671 N N . LEU A 1 84 ? -0.381 9.963 3.121 1.00 95.88 84 LEU A N 1
ATOM 672 C CA . LEU A 1 84 ? -1.022 9.279 4.241 1.00 95.88 84 LEU A CA 1
ATOM 673 C C . LEU A 1 84 ? -1.536 7.890 3.831 1.00 95.88 84 LEU A C 1
ATOM 675 O O . LEU A 1 84 ? -1.342 6.917 4.561 1.00 95.88 84 LEU A O 1
ATOM 679 N N . ALA A 1 85 ? -2.158 7.797 2.654 1.00 97.62 85 ALA A N 1
ATOM 680 C CA . ALA A 1 85 ? -2.637 6.537 2.105 1.00 97.62 85 ALA A CA 1
ATOM 681 C C . ALA A 1 85 ? -1.496 5.550 1.864 1.00 97.62 85 ALA A C 1
ATOM 683 O O . ALA A 1 85 ? -1.601 4.401 2.281 1.00 97.62 85 ALA A O 1
ATOM 684 N N . LEU A 1 86 ? -0.404 5.995 1.238 1.00 97.62 86 LEU A N 1
ATOM 685 C CA . LEU A 1 86 ? 0.769 5.163 0.981 1.00 97.62 86 LEU A CA 1
ATOM 686 C C . LEU A 1 86 ? 1.423 4.681 2.279 1.00 97.62 86 LEU A C 1
ATOM 688 O O . LEU A 1 86 ? 1.715 3.497 2.398 1.00 97.62 86 LEU A O 1
ATOM 692 N N . THR A 1 87 ? 1.572 5.553 3.278 1.00 96.88 87 THR A N 1
ATOM 693 C CA . THR A 1 87 ? 2.119 5.181 4.589 1.00 96.88 87 THR A CA 1
ATOM 694 C C . THR A 1 87 ? 1.246 4.137 5.284 1.00 96.88 87 THR A C 1
ATOM 696 O O . THR A 1 87 ? 1.743 3.106 5.738 1.00 96.88 87 THR A O 1
ATOM 699 N N . LEU A 1 88 ? -0.072 4.361 5.359 1.00 97.94 88 LEU A N 1
ATOM 700 C CA . LEU A 1 88 ? -0.990 3.392 5.961 1.00 97.94 88 LEU A CA 1
ATOM 701 C C . LEU A 1 88 ? -0.976 2.066 5.193 1.00 97.94 88 LEU A C 1
ATOM 703 O O . LEU A 1 88 ? -0.919 0.993 5.794 1.00 97.94 88 LEU A O 1
ATOM 707 N N . PHE A 1 89 ? -1.016 2.137 3.865 1.00 98.19 89 PHE A N 1
ATOM 708 C CA . PHE A 1 89 ? -1.036 0.961 3.013 1.00 98.19 89 PHE A CA 1
ATOM 709 C C . PHE A 1 89 ? 0.260 0.157 3.119 1.00 98.19 89 PHE A C 1
ATOM 711 O O . PHE A 1 89 ? 0.190 -1.061 3.265 1.00 98.19 89 PHE A O 1
ATOM 718 N N . GLY A 1 90 ? 1.419 0.816 3.161 1.00 96.94 90 GLY A N 1
ATOM 719 C CA . GLY A 1 90 ? 2.711 0.184 3.421 1.00 96.94 90 GLY A CA 1
ATOM 720 C C . GLY A 1 90 ? 2.713 -0.590 4.740 1.00 96.94 90 GLY A C 1
ATOM 721 O O . GLY A 1 90 ? 3.036 -1.779 4.755 1.00 96.94 90 GLY A O 1
ATOM 722 N N . HIS A 1 91 ? 2.237 0.018 5.834 1.00 96.31 91 HIS A N 1
ATOM 723 C CA . HIS A 1 91 ? 2.116 -0.688 7.114 1.00 96.31 91 HIS A CA 1
ATOM 724 C C . HIS A 1 91 ? 1.175 -1.904 7.035 1.00 96.31 91 HIS A C 1
ATOM 726 O O . HIS A 1 91 ? 1.475 -2.960 7.594 1.00 96.31 91 HIS A O 1
ATOM 732 N N . ILE A 1 92 ? 0.048 -1.788 6.327 1.00 97.69 92 ILE A N 1
ATOM 733 C CA . ILE A 1 92 ? -0.883 -2.905 6.103 1.00 97.69 92 ILE A CA 1
ATOM 734 C C . ILE A 1 92 ? -0.195 -4.029 5.314 1.00 97.69 92 ILE A C 1
ATOM 736 O O . ILE A 1 92 ? -0.274 -5.193 5.709 1.00 97.69 92 ILE A O 1
ATOM 740 N N . ILE A 1 93 ? 0.508 -3.701 4.227 1.00 96.94 93 ILE A N 1
ATOM 741 C CA . ILE A 1 93 ? 1.214 -4.670 3.380 1.00 96.94 93 ILE A CA 1
ATOM 742 C C . ILE A 1 93 ? 2.271 -5.434 4.188 1.00 96.94 93 ILE A C 1
ATOM 744 O O . ILE A 1 93 ? 2.348 -6.661 4.071 1.00 96.94 93 ILE A O 1
ATOM 748 N N . GLN A 1 94 ? 3.039 -4.733 5.027 1.00 94.75 94 GLN A N 1
ATOM 749 C CA . GLN A 1 94 ? 4.075 -5.313 5.889 1.00 94.75 94 GLN A CA 1
ATOM 750 C C . GLN A 1 94 ? 3.501 -6.279 6.933 1.00 94.75 94 GLN A C 1
ATOM 752 O O . GLN A 1 94 ? 4.114 -7.300 7.239 1.00 94.75 94 GLN A O 1
ATOM 757 N N . LYS A 1 95 ? 2.302 -5.997 7.455 1.00 95.56 95 LYS A N 1
ATOM 758 C CA . LYS A 1 95 ? 1.606 -6.865 8.421 1.00 95.56 95 LYS A CA 1
ATOM 759 C C . LYS A 1 95 ? 0.933 -8.082 7.776 1.00 95.56 95 LYS A C 1
ATOM 761 O O . LYS A 1 95 ? 0.515 -8.976 8.506 1.00 95.56 95 LYS A O 1
ATOM 766 N N . ARG A 1 96 ? 0.828 -8.125 6.440 1.00 94.31 96 ARG A N 1
ATOM 767 C CA . ARG A 1 96 ? 0.297 -9.257 5.652 1.00 94.31 96 ARG A CA 1
ATOM 768 C C . ARG A 1 96 ? -1.058 -9.787 6.173 1.00 94.31 96 ARG A C 1
ATOM 770 O O . ARG A 1 96 ? -1.164 -10.976 6.478 1.00 94.31 96 ARG A O 1
ATOM 777 N N . PRO A 1 97 ? -2.111 -8.951 6.293 1.00 96.50 97 PRO A N 1
ATOM 778 C CA . PRO A 1 97 ? -3.403 -9.431 6.764 1.00 96.50 97 PRO A CA 1
ATOM 779 C C . PRO A 1 97 ? -3.988 -10.495 5.838 1.00 96.50 97 PRO A C 1
ATOM 781 O O . PRO A 1 97 ? -3.736 -10.509 4.632 1.00 96.50 97 PRO A O 1
ATOM 784 N N . THR A 1 98 ? -4.844 -11.353 6.391 1.00 95.50 98 THR A N 1
ATOM 785 C CA . THR A 1 98 ? -5.448 -12.472 5.650 1.00 95.50 98 THR A CA 1
ATOM 786 C C . THR A 1 98 ? -6.280 -12.014 4.456 1.00 95.50 98 THR A C 1
ATOM 788 O O . THR A 1 98 ? -6.398 -12.750 3.483 1.00 95.50 98 THR A O 1
ATOM 791 N N . TRP A 1 99 ? -6.814 -10.791 4.483 1.00 96.56 99 TRP A N 1
ATOM 792 C CA . TRP A 1 99 ? -7.577 -10.192 3.388 1.00 96.56 99 TRP A CA 1
ATOM 793 C C . TRP A 1 99 ? -6.719 -9.423 2.368 1.00 96.56 99 TRP A C 1
ATOM 795 O O . TRP A 1 99 ? -7.263 -9.001 1.349 1.00 96.56 99 TRP A O 1
ATOM 805 N N . LEU A 1 100 ? -5.399 -9.273 2.570 1.00 97.25 100 LEU A N 1
ATOM 806 C CA . LEU A 1 100 ? -4.528 -8.468 1.693 1.00 97.25 100 LEU A CA 1
ATOM 807 C C . LEU A 1 100 ? -4.597 -8.910 0.227 1.00 97.25 100 LEU A C 1
ATOM 809 O O . LEU A 1 100 ? -4.653 -8.071 -0.664 1.00 97.25 100 LEU A O 1
ATOM 813 N N . HIS A 1 101 ? -4.653 -10.219 -0.029 1.00 95.56 101 HIS A N 1
ATOM 814 C CA . HIS A 1 101 ? -4.723 -10.787 -1.381 1.00 95.56 101 HIS A CA 1
ATOM 815 C C . HIS A 1 101 ? -5.906 -10.251 -2.210 1.00 95.56 101 HIS A C 1
ATOM 817 O O . HIS A 1 101 ? -5.831 -10.201 -3.437 1.00 95.56 101 HIS A O 1
ATOM 823 N N . LYS A 1 102 ? -6.988 -9.796 -1.560 1.00 96.50 102 LYS A N 1
ATOM 824 C CA . LYS A 1 102 ? -8.161 -9.225 -2.236 1.00 96.50 102 LYS A CA 1
ATOM 825 C C . LYS A 1 102 ? -7.855 -7.918 -2.958 1.00 96.50 102 LYS A C 1
ATOM 827 O O . LYS A 1 102 ? -8.586 -7.559 -3.881 1.00 96.50 102 LYS A O 1
ATOM 832 N N . VAL A 1 103 ? -6.763 -7.241 -2.594 1.00 96.62 103 VAL A N 1
ATOM 833 C CA . VAL A 1 103 ? -6.317 -6.021 -3.271 1.00 96.62 103 VAL A CA 1
ATOM 834 C C . VAL A 1 103 ? -6.054 -6.253 -4.758 1.00 96.62 103 VAL A C 1
ATOM 836 O O . VAL A 1 103 ? -6.263 -5.340 -5.546 1.00 96.62 103 VAL A O 1
ATOM 839 N N . GLY A 1 104 ? -5.701 -7.478 -5.169 1.00 94.06 104 GLY A N 1
ATOM 840 C CA . GLY A 1 104 ? -5.475 -7.811 -6.577 1.00 94.06 104 GLY A CA 1
ATOM 841 C C . GLY A 1 104 ? -6.705 -7.619 -7.471 1.00 94.06 104 GLY A C 1
ATOM 842 O O . GLY A 1 104 ? -6.570 -7.258 -8.633 1.00 94.06 104 GLY A O 1
ATOM 843 N N . ASN A 1 105 ? -7.911 -7.773 -6.923 1.00 93.75 105 ASN A N 1
ATOM 844 C CA . ASN A 1 105 ? -9.157 -7.504 -7.650 1.00 93.75 105 ASN A CA 1
ATOM 845 C C . ASN A 1 105 ? -9.708 -6.096 -7.375 1.00 93.75 105 ASN A C 1
ATOM 847 O O . ASN A 1 105 ? -10.774 -5.735 -7.872 1.00 93.75 105 ASN A O 1
ATOM 851 N N . HIS A 1 106 ? -9.007 -5.303 -6.565 1.00 97.50 106 HIS A N 1
ATOM 852 C CA . HIS A 1 106 ? -9.415 -3.966 -6.170 1.00 97.50 106 HIS A CA 1
ATOM 853 C C . HIS A 1 106 ? -8.777 -2.901 -7.069 1.00 97.50 106 HIS A C 1
ATOM 855 O O . HIS A 1 106 ? -7.652 -3.041 -7.549 1.00 97.50 106 HIS A O 1
ATOM 861 N N . LEU A 1 107 ? -9.465 -1.773 -7.252 1.00 96.56 107 LEU A N 1
ATOM 862 C CA . LEU A 1 107 ? -8.964 -0.663 -8.069 1.00 96.56 107 LEU A CA 1
ATOM 863 C C . LEU A 1 107 ? -7.728 0.032 -7.466 1.00 96.56 107 LEU A C 1
ATOM 865 O O . LEU A 1 107 ? -7.008 0.714 -8.186 1.00 96.56 107 LEU A O 1
ATOM 869 N N . LEU A 1 108 ? -7.456 -0.179 -6.173 1.00 97.88 108 LEU A N 1
ATOM 870 C CA . LEU A 1 108 ? -6.324 0.416 -5.449 1.00 97.88 108 LEU A CA 1
ATOM 871 C C . LEU A 1 108 ? -4.985 0.125 -6.138 1.00 97.88 108 LEU A C 1
ATOM 873 O O . LEU A 1 108 ? -4.172 1.031 -6.265 1.00 97.88 108 LEU A O 1
ATOM 877 N N . VAL A 1 109 ? -4.776 -1.099 -6.640 1.00 96.81 109 VAL A N 1
ATOM 878 C CA . VAL A 1 109 ? -3.542 -1.450 -7.369 1.00 96.81 109 VAL A CA 1
ATOM 879 C C . VAL A 1 109 ? -3.364 -0.545 -8.586 1.00 96.81 109 VAL A C 1
ATOM 881 O O . VAL A 1 109 ? -2.284 -0.005 -8.800 1.00 96.81 109 VAL A O 1
ATOM 884 N N . LYS A 1 110 ? -4.439 -0.318 -9.348 1.00 97.00 110 LYS A N 1
ATOM 885 C CA . LYS A 1 110 ? -4.410 0.555 -10.528 1.00 97.00 110 LYS A CA 1
ATOM 886 C C . LYS A 1 110 ? -4.138 2.011 -10.152 1.00 97.00 110 LYS A C 1
ATOM 888 O O . LYS A 1 110 ? -3.399 2.677 -10.867 1.00 97.00 110 LYS A O 1
ATOM 893 N N . GLU A 1 111 ? -4.702 2.497 -9.046 1.00 97.88 111 GLU A N 1
ATOM 894 C CA . GLU A 1 111 ? -4.446 3.863 -8.568 1.00 97.88 111 GLU A CA 1
ATOM 895 C C . GLU A 1 111 ? -2.988 4.042 -8.120 1.00 97.88 111 GLU A C 1
ATOM 897 O O . GLU A 1 111 ? -2.376 5.047 -8.467 1.00 97.88 111 GLU A O 1
ATOM 902 N N . VAL A 1 112 ? -2.396 3.057 -7.430 1.00 97.81 112 VAL A N 1
ATOM 903 C CA . VAL A 1 112 ? -0.972 3.089 -7.042 1.00 97.81 112 VAL A CA 1
ATOM 904 C C . VAL A 1 112 ? -0.067 3.040 -8.277 1.00 97.81 112 VAL A C 1
ATOM 906 O O . VAL A 1 112 ? 0.826 3.871 -8.401 1.00 97.81 112 VAL A O 1
ATOM 909 N N . LEU A 1 113 ? -0.326 2.134 -9.231 1.00 97.50 113 LEU A N 1
ATOM 910 C CA . LEU A 1 113 ? 0.429 2.064 -10.491 1.00 97.50 113 LEU A CA 1
ATOM 911 C C . LEU A 1 113 ? 0.347 3.382 -11.269 1.00 97.50 113 LEU A C 1
ATOM 913 O O . LEU A 1 113 ? 1.352 3.883 -11.765 1.00 97.50 113 LEU A O 1
ATOM 917 N N . LYS A 1 114 ? -0.850 3.972 -11.358 1.00 97.06 114 LYS A N 1
ATOM 918 C CA . LYS A 1 114 ? -1.060 5.266 -12.013 1.00 97.06 114 LYS A CA 1
ATOM 919 C C . LYS A 1 114 ? -0.305 6.386 -11.298 1.00 97.06 114 LYS A C 1
ATOM 921 O O . LYS A 1 114 ? 0.325 7.195 -11.975 1.00 97.06 114 LYS A O 1
ATOM 926 N N . LEU A 1 115 ? -0.352 6.424 -9.965 1.00 96.88 115 LEU A N 1
ATOM 927 C CA . LEU A 1 115 ? 0.398 7.385 -9.159 1.00 96.88 115 LEU A CA 1
ATOM 928 C C . LEU A 1 115 ? 1.898 7.274 -9.462 1.00 96.88 115 LEU A C 1
ATOM 930 O O . LEU A 1 115 ? 2.514 8.272 -9.818 1.00 96.88 115 LEU A O 1
ATOM 934 N N . SER A 1 116 ? 2.463 6.065 -9.446 1.00 96.44 116 SER A N 1
ATOM 935 C CA . SER A 1 116 ? 3.890 5.831 -9.713 1.00 96.44 116 SER A CA 1
ATOM 936 C C . SER A 1 116 ? 4.368 6.239 -11.111 1.00 96.44 116 SER A C 1
ATOM 938 O O . SER A 1 116 ? 5.568 6.392 -11.309 1.00 96.44 116 SER A O 1
ATOM 940 N N . LYS A 1 117 ? 3.465 6.422 -12.082 1.00 94.69 117 LYS A N 1
ATOM 941 C CA . LYS A 1 117 ? 3.810 6.898 -13.435 1.00 94.69 117 LYS A CA 1
ATOM 942 C C . LYS A 1 117 ? 3.725 8.414 -13.605 1.00 94.69 117 LYS A C 1
ATOM 944 O O . LYS A 1 117 ? 4.232 8.939 -14.592 1.00 94.69 117 LYS A O 1
ATOM 949 N N . LEU A 1 118 ? 3.023 9.105 -12.708 1.00 93.25 118 LEU A N 1
ATOM 950 C CA . LEU A 1 118 ? 2.681 10.524 -12.858 1.00 93.25 118 LEU A CA 1
ATOM 951 C C . LEU A 1 118 ? 3.234 11.401 -11.730 1.00 93.25 118 LEU A C 1
ATOM 953 O O . LEU A 1 118 ? 3.246 12.625 -11.866 1.00 93.25 118 LEU A O 1
ATOM 957 N N . GLU A 1 119 ? 3.629 10.792 -10.613 1.00 93.44 119 GLU A N 1
ATOM 958 C CA . GLU A 1 119 ? 4.045 11.492 -9.407 1.00 93.44 119 GLU A CA 1
ATOM 959 C C . GLU A 1 119 ? 5.387 12.201 -9.593 1.00 93.44 119 GLU A C 1
ATOM 961 O O . GLU A 1 119 ? 6.378 11.592 -9.983 1.00 93.44 119 GLU A O 1
ATOM 966 N N . LYS A 1 120 ? 5.406 13.495 -9.268 1.00 90.94 120 LYS A N 1
ATOM 967 C CA . LYS A 1 120 ? 6.571 14.373 -9.437 1.00 90.94 120 LYS A CA 1
ATOM 968 C C . LYS A 1 120 ? 7.340 14.581 -8.140 1.00 90.94 120 LYS A C 1
ATOM 970 O O . LYS A 1 120 ? 8.449 15.098 -8.166 1.00 90.94 120 LYS A O 1
ATOM 975 N N . GLU A 1 121 ? 6.748 14.229 -7.005 1.00 90.38 121 GLU A N 1
ATOM 976 C CA . GLU A 1 121 ? 7.408 14.299 -5.710 1.00 90.38 121 GLU A CA 1
ATOM 977 C C . GLU A 1 121 ? 8.100 12.966 -5.407 1.00 90.38 121 GLU A C 1
ATOM 979 O O . GLU A 1 121 ? 7.470 11.907 -5.422 1.00 90.38 121 GLU A O 1
ATOM 984 N N . ILE A 1 122 ? 9.394 13.011 -5.081 1.00 90.38 122 ILE A N 1
ATOM 985 C CA . ILE A 1 122 ? 10.200 11.798 -4.865 1.00 90.38 122 ILE A CA 1
ATOM 986 C C . ILE A 1 122 ? 9.658 10.956 -3.715 1.00 90.38 122 ILE A C 1
ATOM 988 O O . ILE A 1 122 ? 9.522 9.745 -3.854 1.00 90.38 122 ILE A O 1
ATOM 992 N N . ILE A 1 123 ? 9.318 11.575 -2.583 1.00 91.38 123 ILE A N 1
ATOM 993 C CA . ILE A 1 123 ? 8.912 10.821 -1.393 1.00 91.38 123 ILE A CA 1
ATOM 994 C C . ILE A 1 123 ? 7.620 10.015 -1.644 1.00 91.38 123 ILE A C 1
ATOM 996 O O . ILE A 1 123 ? 7.647 8.799 -1.431 1.00 91.38 123 ILE A O 1
ATOM 1000 N N . PRO A 1 124 ? 6.513 10.599 -2.151 1.00 93.81 124 PRO A N 1
ATOM 1001 C CA . PRO A 1 124 ? 5.336 9.818 -2.535 1.00 93.81 124 PRO A CA 1
ATOM 1002 C C . PRO A 1 124 ? 5.615 8.805 -3.654 1.00 93.81 124 PRO A C 1
ATOM 1004 O O . PRO A 1 124 ? 5.102 7.689 -3.586 1.00 93.81 124 PRO A O 1
ATOM 1007 N N . LEU A 1 125 ? 6.453 9.144 -4.644 1.00 95.38 125 LEU A N 1
ATOM 1008 C CA . LEU A 1 125 ? 6.820 8.222 -5.723 1.00 95.38 125 LEU A CA 1
ATOM 1009 C C . LEU A 1 125 ? 7.496 6.958 -5.176 1.00 95.38 125 LEU A C 1
ATOM 1011 O O . LEU A 1 125 ? 7.055 5.848 -5.475 1.00 95.38 125 LEU A O 1
ATOM 1015 N N . ILE A 1 126 ? 8.525 7.113 -4.341 1.00 94.62 126 ILE A N 1
ATOM 1016 C CA . ILE A 1 126 ? 9.257 5.986 -3.756 1.00 94.62 126 ILE A CA 1
ATOM 1017 C C . ILE A 1 126 ? 8.357 5.163 -2.840 1.00 94.62 126 ILE A C 1
ATOM 1019 O O . ILE A 1 126 ? 8.361 3.940 -2.939 1.00 94.62 126 ILE A O 1
ATOM 1023 N N . ASN A 1 127 ? 7.503 5.789 -2.026 1.00 95.50 127 ASN A N 1
ATOM 1024 C CA . ASN A 1 127 ? 6.548 5.046 -1.196 1.00 95.50 127 ASN A CA 1
ATOM 1025 C C . ASN A 1 127 ? 5.551 4.227 -2.038 1.00 95.50 127 ASN A C 1
ATOM 1027 O O . ASN A 1 127 ? 5.251 3.081 -1.696 1.00 95.50 127 ASN A O 1
ATOM 1031 N N . ALA A 1 128 ? 5.072 4.771 -3.160 1.00 97.94 128 ALA A N 1
ATOM 1032 C CA . ALA A 1 128 ? 4.208 4.043 -4.088 1.00 97.94 128 ALA A CA 1
ATOM 1033 C C . ALA A 1 128 ? 4.936 2.860 -4.746 1.00 97.94 128 ALA A C 1
ATOM 1035 O O . ALA A 1 128 ? 4.390 1.758 -4.813 1.00 97.94 128 ALA A O 1
ATOM 1036 N N . VA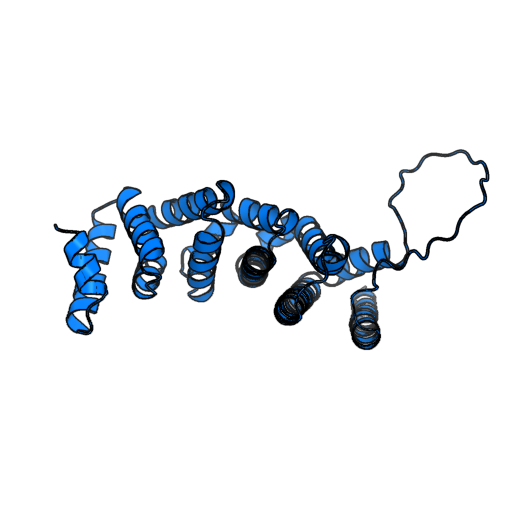L A 1 129 ? 6.187 3.061 -5.165 1.00 97.50 129 VAL A N 1
ATOM 1037 C CA . VAL A 1 129 ? 7.028 2.009 -5.757 1.00 97.50 129 VAL A CA 1
ATOM 1038 C C . VAL A 1 129 ? 7.336 0.901 -4.752 1.00 97.50 129 VAL A C 1
ATOM 1040 O O . VAL A 1 129 ? 7.210 -0.270 -5.096 1.00 97.50 129 VAL A O 1
ATOM 1043 N N . LEU A 1 130 ? 7.650 1.235 -3.499 1.00 96.62 130 LEU A N 1
ATOM 1044 C CA . LEU A 1 130 ? 7.850 0.243 -2.439 1.00 96.62 130 LEU A CA 1
ATOM 1045 C C . LEU A 1 130 ? 6.573 -0.567 -2.177 1.00 96.62 130 LEU A C 1
ATOM 1047 O O . LEU A 1 130 ? 6.635 -1.792 -2.095 1.00 96.62 130 LEU A O 1
ATOM 1051 N N . CYS A 1 131 ? 5.398 0.078 -2.168 1.00 97.88 131 CYS A N 1
ATOM 1052 C CA . CYS A 1 131 ? 4.125 -0.645 -2.090 1.00 97.88 131 CYS A CA 1
ATOM 1053 C C . CYS A 1 131 ? 3.958 -1.634 -3.257 1.00 97.88 131 CYS A C 1
ATOM 1055 O O . CYS A 1 131 ? 3.499 -2.756 -3.048 1.00 97.88 131 CYS A O 1
ATOM 1057 N N . ILE A 1 132 ? 4.343 -1.256 -4.482 1.00 97.94 132 ILE A N 1
ATOM 1058 C CA . ILE A 1 132 ? 4.308 -2.148 -5.653 1.00 97.94 132 ILE A CA 1
ATOM 1059 C C . ILE A 1 132 ? 5.281 -3.321 -5.483 1.00 97.94 132 ILE A C 1
ATOM 1061 O O . ILE A 1 132 ? 4.882 -4.467 -5.696 1.00 97.94 132 ILE A O 1
ATOM 1065 N N . ILE A 1 133 ? 6.527 -3.056 -5.076 1.00 96.88 133 ILE A N 1
ATOM 1066 C CA . ILE A 1 133 ? 7.560 -4.077 -4.828 1.00 96.88 133 ILE A CA 1
ATOM 1067 C C . ILE A 1 133 ? 7.074 -5.097 -3.796 1.00 96.88 133 ILE A C 1
ATOM 1069 O O . ILE A 1 133 ? 7.234 -6.303 -3.996 1.00 96.88 133 ILE A O 1
ATOM 1073 N N . ASP A 1 134 ? 6.439 -4.630 -2.723 1.00 95.75 134 ASP A N 1
ATOM 1074 C CA . ASP A 1 134 ? 5.955 -5.491 -1.650 1.00 95.75 134 ASP A CA 1
ATOM 1075 C C . ASP A 1 134 ? 4.660 -6.234 -1.993 1.00 95.75 134 ASP A C 1
ATOM 1077 O O . ASP A 1 134 ? 4.407 -7.298 -1.417 1.00 95.75 134 ASP A O 1
ATOM 1081 N N . LEU A 1 135 ? 3.836 -5.699 -2.902 1.00 95.75 135 LEU A N 1
ATOM 1082 C CA . LEU A 1 135 ? 2.624 -6.349 -3.415 1.00 95.75 135 LEU A CA 1
ATOM 1083 C C . LEU A 1 135 ? 2.906 -7.364 -4.517 1.00 95.75 135 LEU A C 1
ATOM 1085 O O . LEU A 1 135 ? 2.162 -8.338 -4.640 1.00 95.75 135 LEU A O 1
ATOM 1089 N N . LEU A 1 136 ? 3.957 -7.148 -5.307 1.00 95.19 136 LEU A N 1
ATOM 1090 C CA . LEU A 1 136 ? 4.387 -8.032 -6.388 1.00 95.19 136 LEU A CA 1
ATOM 1091 C C . LEU A 1 136 ? 4.373 -9.517 -5.992 1.00 95.19 136 LEU A C 1
ATOM 1093 O O . LEU A 1 136 ? 3.662 -10.287 -6.640 1.00 95.19 136 LEU A O 1
ATOM 1097 N N . PRO A 1 137 ? 5.045 -9.938 -4.903 1.00 94.62 137 PRO A N 1
ATOM 1098 C CA . PRO A 1 137 ? 5.020 -11.332 -4.468 1.00 94.62 137 PRO A CA 1
ATOM 1099 C C . PRO A 1 137 ? 3.701 -11.758 -3.803 1.00 94.62 137 PRO A C 1
ATOM 1101 O O . PRO A 1 137 ? 3.448 -12.952 -3.684 1.00 94.62 137 PRO A O 1
ATOM 1104 N N . VAL A 1 138 ? 2.859 -10.819 -3.356 1.00 95.44 138 VAL A N 1
ATOM 1105 C CA . VAL A 1 138 ? 1.578 -11.124 -2.690 1.00 95.44 138 VAL A CA 1
ATOM 1106 C C . VAL A 1 138 ? 0.500 -11.498 -3.705 1.00 95.44 138 VAL A C 1
ATOM 1108 O O . VAL A 1 138 ? -0.302 -12.395 -3.453 1.00 95.44 138 VAL A O 1
ATOM 1111 N N . ILE A 1 139 ? 0.475 -10.821 -4.855 1.00 96.25 139 ILE A N 1
ATOM 1112 C CA . ILE A 1 139 ? -0.512 -11.021 -5.927 1.00 96.25 139 ILE A CA 1
ATOM 1113 C C . ILE A 1 139 ? 0.166 -11.185 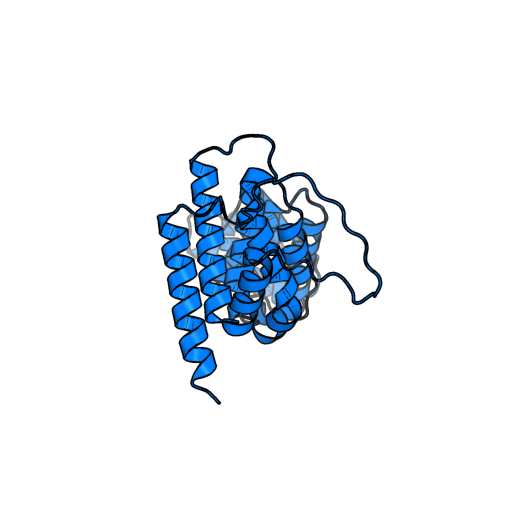-7.303 1.00 96.25 139 ILE A C 1
ATOM 1115 O O . ILE A 1 139 ? -0.157 -10.454 -8.244 1.00 96.25 139 ILE A O 1
ATOM 1119 N N . PRO A 1 140 ? 1.086 -12.158 -7.462 1.00 95.00 140 PRO A N 1
ATOM 1120 C CA . PRO A 1 140 ? 1.945 -12.271 -8.644 1.00 95.00 140 PRO A CA 1
ATOM 1121 C C . PRO A 1 140 ? 1.154 -12.463 -9.943 1.00 95.00 140 PRO A C 1
ATOM 1123 O O . PRO A 1 140 ? 1.479 -11.857 -10.957 1.00 95.00 140 PRO A O 1
ATOM 1126 N N . VAL A 1 141 ? 0.068 -13.243 -9.908 1.00 94.62 141 VAL A N 1
ATOM 1127 C CA . VAL A 1 141 ? -0.785 -13.497 -11.084 1.00 94.62 141 VAL A CA 1
ATOM 1128 C C . VAL A 1 141 ? -1.423 -12.207 -11.602 1.00 94.62 141 VAL A C 1
ATOM 1130 O O . VAL A 1 141 ? -1.413 -11.949 -12.802 1.00 94.62 141 VAL A O 1
ATOM 1133 N N . VAL A 1 142 ? -1.948 -11.376 -10.698 1.00 95.25 142 VAL A N 1
ATOM 1134 C CA . VAL A 1 142 ? -2.556 -10.088 -11.057 1.00 95.25 142 VAL A CA 1
ATOM 1135 C C . VAL A 1 142 ? -1.492 -9.132 -11.589 1.00 95.25 142 VAL A C 1
ATOM 1137 O O . VAL A 1 142 ? -1.700 -8.489 -12.614 1.00 95.25 142 VAL A O 1
ATOM 1140 N N . MET A 1 143 ? -0.339 -9.066 -10.923 1.00 95.56 143 MET A N 1
ATOM 1141 C CA . MET A 1 143 ? 0.766 -8.191 -11.320 1.00 95.56 143 MET A CA 1
ATOM 1142 C C . MET A 1 143 ? 1.366 -8.566 -12.677 1.00 95.56 143 MET A C 1
ATOM 1144 O O . MET A 1 143 ? 1.802 -7.676 -13.402 1.00 95.56 143 MET A O 1
ATOM 1148 N N . GLY A 1 144 ? 1.312 -9.842 -13.071 1.00 95.06 144 GLY A N 1
ATOM 1149 C CA . GLY A 1 144 ? 1.691 -10.277 -14.416 1.00 95.06 144 GLY A CA 1
ATOM 1150 C C . GLY A 1 144 ? 0.860 -9.606 -15.514 1.00 95.06 144 GLY A C 1
ATOM 1151 O O . GLY A 1 144 ? 1.391 -9.274 -16.570 1.00 95.06 144 GLY A O 1
ATOM 1152 N N . GLY A 1 145 ? -0.416 -9.305 -15.245 1.00 95.19 145 GLY A N 1
ATOM 1153 C CA . GLY A 1 145 ? -1.270 -8.532 -16.154 1.00 95.19 145 GLY A CA 1
ATOM 1154 C C . GLY A 1 145 ? -0.866 -7.058 -16.297 1.00 95.19 145 GLY A C 1
ATOM 1155 O O . GLY A 1 145 ? -1.246 -6.419 -17.273 1.00 95.19 145 GLY A O 1
ATOM 1156 N N . PHE A 1 146 ? -0.073 -6.533 -15.359 1.00 96.19 146 PHE A N 1
ATOM 1157 C CA . PHE A 1 146 ? 0.436 -5.157 -15.343 1.00 96.19 146 PHE A CA 1
ATOM 1158 C C . PHE A 1 146 ? 1.940 -5.081 -15.646 1.00 96.19 146 PHE A C 1
ATOM 1160 O O . PHE A 1 146 ? 2.567 -4.054 -15.400 1.00 96.19 146 PHE A O 1
ATOM 1167 N N . VAL A 1 147 ? 2.549 -6.145 -16.182 1.00 95.62 147 VAL A N 1
ATOM 1168 C CA . VAL A 1 147 ? 4.008 -6.217 -16.387 1.00 95.62 147 VAL A CA 1
ATOM 1169 C C . VAL A 1 147 ? 4.558 -5.052 -17.219 1.00 95.62 147 VAL A C 1
ATOM 1171 O O . VAL A 1 147 ? 5.600 -4.492 -16.888 1.00 95.62 147 VAL A O 1
ATOM 1174 N N . HIS A 1 148 ? 3.825 -4.617 -18.245 1.00 94.44 148 HIS A N 1
ATOM 1175 C CA . HIS A 1 148 ? 4.220 -3.463 -19.049 1.00 94.44 148 HIS A CA 1
ATOM 1176 C C . HIS A 1 148 ? 4.180 -2.154 -18.251 1.00 94.44 148 HIS A C 1
ATOM 1178 O O . HIS A 1 148 ? 5.136 -1.386 -18.327 1.00 94.44 148 HIS A O 1
ATOM 1184 N N . ASP A 1 149 ? 3.139 -1.928 -17.441 1.00 96.44 149 ASP A N 1
ATOM 1185 C CA . ASP A 1 149 ? 3.055 -0.761 -16.552 1.00 96.44 149 ASP A CA 1
ATOM 1186 C C . ASP A 1 149 ? 4.208 -0.749 -15.540 1.00 96.44 149 ASP A C 1
ATOM 1188 O O . ASP A 1 149 ? 4.800 0.296 -15.283 1.00 96.44 149 ASP A O 1
ATOM 1192 N N . LEU A 1 150 ? 4.568 -1.913 -14.992 1.00 97.19 150 LEU A N 1
ATOM 1193 C CA . LEU A 1 150 ? 5.692 -2.046 -14.062 1.00 97.19 150 LEU A CA 1
ATOM 1194 C C . LEU A 1 150 ? 7.023 -1.663 -14.714 1.00 97.19 150 LEU A C 1
ATOM 1196 O O . LEU A 1 150 ? 7.846 -0.980 -14.103 1.00 97.19 150 LEU A O 1
ATOM 1200 N N . PHE A 1 151 ? 7.233 -2.070 -15.965 1.00 95.25 151 PHE A N 1
ATOM 1201 C CA . PHE A 1 151 ? 8.441 -1.707 -16.697 1.00 95.25 151 PHE A CA 1
ATOM 1202 C C . PHE A 1 151 ? 8.457 -0.219 -17.078 1.00 95.25 151 PHE A C 1
ATOM 1204 O O . PHE A 1 151 ? 9.508 0.421 -17.031 1.00 95.25 151 PHE A O 1
ATOM 1211 N N . GLU A 1 152 ? 7.302 0.369 -17.410 1.00 94.56 152 GLU A N 1
ATOM 1212 C CA . GLU A 1 152 ? 7.176 1.820 -17.587 1.00 94.56 152 GLU A CA 1
ATOM 1213 C C . GLU A 1 152 ? 7.547 2.583 -16.313 1.00 94.56 152 GLU A C 1
ATOM 1215 O O . GLU A 1 152 ? 8.292 3.556 -16.400 1.00 94.56 152 GLU A O 1
ATOM 1220 N N . ILE A 1 153 ? 7.090 2.123 -15.143 1.00 96.19 153 ILE A N 1
ATOM 1221 C CA . ILE A 1 153 ? 7.444 2.706 -13.839 1.00 96.19 153 ILE A CA 1
ATOM 1222 C C . ILE A 1 153 ? 8.953 2.610 -13.604 1.00 96.19 153 ILE A C 1
ATOM 1224 O O . ILE A 1 153 ? 9.579 3.607 -13.255 1.00 96.19 153 ILE A O 1
ATOM 1228 N N . PHE A 1 154 ? 9.562 1.449 -13.861 1.00 95.06 154 PHE A N 1
ATOM 1229 C CA . PHE A 1 154 ? 11.015 1.290 -13.770 1.00 95.06 154 PHE A CA 1
ATOM 1230 C C . PHE A 1 154 ? 11.758 2.316 -14.639 1.00 95.06 154 PHE A C 1
ATOM 1232 O O . PHE A 1 154 ? 12.657 3.012 -14.170 1.00 95.06 154 PHE A O 1
ATOM 1239 N N . ASN A 1 155 ? 11.340 2.467 -15.898 1.00 92.12 155 ASN A N 1
ATOM 1240 C CA . ASN A 1 155 ? 11.933 3.442 -16.810 1.00 92.12 155 ASN A CA 1
ATOM 1241 C C . ASN A 1 155 ? 11.690 4.893 -16.364 1.00 92.12 155 ASN A C 1
ATOM 1243 O O . ASN A 1 155 ? 12.563 5.747 -16.532 1.00 92.12 155 ASN A O 1
ATOM 1247 N N . TYR A 1 156 ? 10.513 5.181 -15.809 1.00 92.81 156 TYR A N 1
ATOM 1248 C CA . TYR A 1 156 ? 10.197 6.491 -15.255 1.00 92.81 156 TYR A CA 1
ATOM 1249 C C . TYR A 1 156 ? 11.155 6.850 -14.113 1.00 92.81 156 TYR A C 1
ATOM 1251 O O . TYR A 1 156 ? 11.763 7.916 -14.159 1.00 92.81 156 TYR A O 1
ATOM 1259 N N . LEU A 1 157 ? 11.387 5.932 -13.166 1.00 91.62 157 LEU A N 1
ATOM 1260 C CA . LEU A 1 157 ? 12.354 6.125 -12.079 1.00 91.62 157 LEU A CA 1
ATOM 1261 C C . LEU A 1 157 ? 13.778 6.327 -12.611 1.00 91.62 157 LEU A C 1
ATOM 1263 O O . LEU A 1 157 ? 14.459 7.266 -12.207 1.00 91.62 157 LEU A O 1
ATOM 1267 N N . ALA A 1 158 ? 14.213 5.495 -13.560 1.00 89.12 158 ALA A N 1
ATOM 1268 C CA . ALA A 1 158 ? 15.559 5.568 -14.133 1.00 89.12 158 ALA A CA 1
ATOM 1269 C C . ALA A 1 158 ? 15.845 6.889 -14.875 1.00 89.12 158 ALA A C 1
ATOM 1271 O O . ALA A 1 158 ? 17.003 7.260 -15.071 1.00 89.12 158 ALA A O 1
ATOM 1272 N N . THR A 1 159 ? 14.798 7.593 -15.313 1.00 88.19 159 THR A N 1
ATOM 1273 C CA . THR A 1 159 ? 14.897 8.868 -16.041 1.00 88.19 159 THR A CA 1
ATOM 1274 C C . THR A 1 159 ? 14.400 10.063 -15.228 1.00 88.19 159 THR A C 1
ATOM 1276 O O . THR A 1 159 ? 14.339 11.175 -15.751 1.00 88.19 159 THR A O 1
ATOM 1279 N N . PHE A 1 160 ? 14.082 9.864 -13.947 1.00 86.38 160 PHE A N 1
ATOM 1280 C CA . PHE A 1 160 ? 13.409 10.855 -13.112 1.00 86.38 160 PHE A CA 1
ATOM 1281 C C . PHE A 1 160 ? 14.218 12.152 -12.936 1.00 86.38 160 PHE A C 1
ATOM 1283 O O . PHE A 1 160 ? 13.680 13.242 -13.134 1.00 86.38 160 PHE A O 1
ATOM 1290 N N . ASP A 1 161 ? 15.517 12.042 -12.643 1.00 76.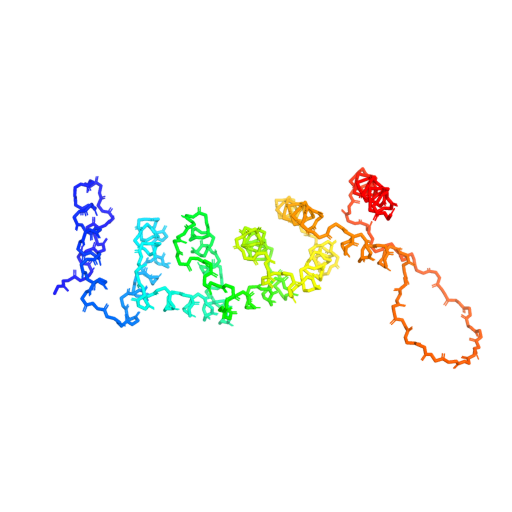75 161 ASP A N 1
ATOM 1291 C CA . ASP A 1 161 ? 16.416 13.196 -12.473 1.00 76.75 161 ASP A CA 1
ATOM 1292 C C . ASP A 1 161 ? 16.511 14.041 -13.757 1.00 76.75 161 ASP A C 1
ATOM 1294 O O . ASP A 1 161 ? 16.442 15.262 -13.720 1.00 76.75 161 ASP A O 1
ATOM 1298 N N . ARG A 1 162 ? 16.523 13.394 -14.932 1.00 71.88 162 ARG A N 1
ATOM 1299 C CA . ARG A 1 162 ? 16.547 14.080 -16.241 1.00 71.88 162 ARG A CA 1
ATOM 1300 C C . ARG A 1 162 ? 15.241 14.794 -16.574 1.00 71.88 162 ARG A C 1
ATOM 1302 O O . ARG A 1 162 ? 15.250 15.798 -17.281 1.00 71.88 162 ARG A O 1
ATOM 1309 N N . ASN A 1 163 ? 14.120 14.245 -16.114 1.00 69.06 163 ASN A N 1
ATOM 1310 C CA . ASN A 1 163 ? 12.796 14.829 -16.320 1.00 69.06 163 ASN A CA 1
ATOM 1311 C C . ASN A 1 163 ? 12.531 16.001 -15.363 1.00 69.06 163 ASN A C 1
ATOM 1313 O O . ASN A 1 163 ? 11.570 16.749 -15.557 1.00 69.06 163 ASN A O 1
ATOM 1317 N N . THR A 1 164 ? 13.375 16.168 -14.344 1.00 69.25 164 THR A N 1
ATOM 1318 C CA . THR A 1 164 ? 13.285 17.248 -13.369 1.00 69.25 164 THR A CA 1
ATOM 1319 C C . THR A 1 164 ? 14.250 18.360 -13.776 1.00 69.25 164 THR A C 1
ATOM 1321 O O . THR A 1 164 ? 15.442 18.147 -13.943 1.00 69.25 164 THR A O 1
ATOM 1324 N N . SER A 1 165 ? 13.753 19.587 -13.946 1.00 61.31 165 SER A N 1
ATOM 1325 C CA . SER A 1 165 ? 14.585 20.737 -14.345 1.00 61.31 165 SER A CA 1
ATOM 1326 C C . SER A 1 165 ? 15.514 21.250 -13.233 1.00 61.31 165 SER A C 1
ATOM 1328 O O . SER A 1 165 ? 16.192 22.258 -13.412 1.00 61.31 165 SER A O 1
ATOM 1330 N N . VAL A 1 166 ? 15.491 20.609 -12.065 1.00 70.12 166 VAL A N 1
ATOM 1331 C CA . VAL A 1 166 ? 16.204 20.997 -10.848 1.00 70.12 166 VAL A CA 1
ATOM 1332 C C . VAL A 1 166 ? 17.027 19.799 -10.397 1.00 70.12 166 VAL A C 1
ATOM 1334 O O . VAL A 1 166 ? 16.474 18.716 -10.230 1.00 70.12 166 VAL A O 1
ATOM 1337 N N . SER A 1 167 ? 18.328 20.012 -10.190 1.00 73.69 167 SER A N 1
ATOM 1338 C CA . SER A 1 167 ? 19.224 18.998 -9.628 1.00 73.69 167 SER A CA 1
ATOM 1339 C C . SER A 1 167 ? 18.683 18.522 -8.285 1.00 73.69 167 SER A C 1
ATOM 1341 O O . SER A 1 167 ? 18.428 19.338 -7.394 1.00 73.69 167 SER A O 1
ATOM 1343 N N . LEU A 1 168 ? 18.522 17.211 -8.139 1.00 78.31 168 LEU A N 1
ATOM 1344 C CA . LEU A 1 168 ? 18.015 16.628 -6.906 1.00 78.31 168 LEU A CA 1
ATOM 1345 C C . LEU A 1 168 ? 19.047 16.727 -5.770 1.00 78.31 168 LEU A C 1
ATOM 1347 O O . LEU A 1 168 ? 20.246 16.566 -6.017 1.00 78.31 168 LEU A O 1
ATOM 1351 N N . PRO A 1 169 ? 18.603 16.971 -4.524 1.00 83.50 169 PRO A N 1
ATOM 1352 C CA . PRO A 1 169 ? 19.431 16.794 -3.335 1.00 83.50 169 PRO A CA 1
ATOM 1353 C C . PRO A 1 169 ? 19.968 15.357 -3.207 1.00 83.50 169 PRO A C 1
ATOM 1355 O O . PRO A 1 169 ? 19.318 14.400 -3.634 1.00 83.50 169 PRO A O 1
ATOM 1358 N N . GLU A 1 170 ? 21.137 15.196 -2.584 1.00 83.38 170 GLU A N 1
ATOM 1359 C CA . GLU A 1 170 ? 21.828 13.902 -2.448 1.00 83.38 170 GLU A CA 1
ATOM 1360 C C . GLU A 1 170 ? 21.004 12.856 -1.673 1.00 83.38 170 GLU A C 1
ATOM 1362 O O . GLU A 1 170 ? 20.945 11.694 -2.069 1.00 83.38 170 GLU A O 1
ATOM 1367 N N . ASP A 1 171 ? 20.294 13.263 -0.620 1.00 82.75 171 ASP A N 1
ATOM 1368 C CA . ASP A 1 171 ? 19.403 12.392 0.155 1.00 82.75 171 ASP A CA 1
ATOM 1369 C C . ASP A 1 171 ? 18.261 11.830 -0.707 1.00 82.75 171 ASP A C 1
ATOM 1371 O O . ASP A 1 171 ? 17.952 10.637 -0.660 1.00 82.75 171 ASP A O 1
ATOM 1375 N N . GLN A 1 172 ? 17.674 12.668 -1.562 1.00 84.69 172 GLN A N 1
ATOM 1376 C CA . GLN A 1 172 ? 16.604 12.257 -2.469 1.00 84.69 172 GLN A CA 1
ATOM 1377 C C . GLN A 1 172 ? 17.119 11.341 -3.585 1.00 84.69 172 GLN A C 1
ATOM 1379 O O . GLN A 1 172 ? 16.412 10.418 -4.001 1.00 84.69 172 GLN A O 1
ATOM 1384 N N . LEU A 1 173 ? 18.360 11.556 -4.027 1.00 84.69 173 LEU A N 1
ATOM 1385 C CA . LEU A 1 173 ? 19.039 10.703 -4.997 1.00 84.69 173 LEU A CA 1
ATOM 1386 C C . LEU A 1 173 ? 19.218 9.278 -4.462 1.00 84.69 173 LEU A C 1
ATOM 1388 O O . LEU A 1 173 ? 18.900 8.318 -5.162 1.00 84.69 173 LEU A O 1
ATOM 1392 N N . ILE A 1 174 ? 19.656 9.147 -3.205 1.00 87.69 174 ILE A N 1
ATOM 1393 C CA . ILE A 1 174 ? 19.835 7.851 -2.537 1.00 87.69 174 ILE A CA 1
ATOM 1394 C C . ILE A 1 174 ? 18.502 7.100 -2.465 1.00 87.69 174 ILE A C 1
ATOM 1396 O O . ILE A 1 174 ? 18.437 5.913 -2.788 1.00 87.69 174 ILE A O 1
ATOM 1400 N N . HIS A 1 175 ? 17.414 7.783 -2.092 1.00 86.19 175 HIS A N 1
ATOM 1401 C CA . HIS A 1 175 ? 16.083 7.170 -2.056 1.00 86.19 175 HIS A CA 1
ATOM 1402 C C . HIS A 1 175 ? 15.623 6.683 -3.434 1.00 86.19 175 HIS A C 1
ATOM 1404 O O . HIS A 1 175 ? 15.048 5.595 -3.541 1.00 86.19 175 HIS A O 1
ATOM 1410 N N . LEU A 1 176 ? 15.893 7.462 -4.484 1.00 88.94 176 LEU A N 1
ATOM 1411 C CA . LEU A 1 176 ? 15.567 7.093 -5.857 1.00 88.94 176 LEU A CA 1
ATOM 1412 C C . LEU A 1 176 ? 16.365 5.875 -6.330 1.00 88.94 176 LEU A C 1
ATOM 1414 O O . LEU A 1 176 ? 15.775 4.933 -6.861 1.00 88.94 176 LEU A O 1
ATOM 1418 N N . GLN A 1 177 ? 17.680 5.872 -6.105 1.00 88.94 177 GLN A N 1
ATOM 1419 C CA . GLN A 1 177 ? 18.563 4.757 -6.450 1.00 88.94 177 GLN A CA 1
ATOM 1420 C C . GLN A 1 177 ? 18.151 3.474 -5.727 1.00 88.94 177 GLN A C 1
ATOM 1422 O O . GLN A 1 177 ? 18.018 2.430 -6.362 1.00 88.94 177 GLN A O 1
ATOM 1427 N N . PHE A 1 178 ? 17.859 3.565 -4.427 1.00 89.38 178 PHE A N 1
ATOM 1428 C CA . PHE A 1 178 ? 17.370 2.435 -3.642 1.00 89.38 178 PHE A CA 1
ATOM 1429 C C . PHE A 1 178 ? 16.068 1.860 -4.217 1.00 89.38 178 PHE A C 1
ATOM 1431 O O . PHE A 1 178 ? 15.980 0.660 -4.477 1.00 89.38 178 PHE A O 1
ATOM 1438 N N . GLY A 1 179 ? 15.067 2.710 -4.477 1.00 90.75 179 GLY A N 1
ATOM 1439 C CA . GLY A 1 179 ? 13.794 2.265 -5.050 1.00 90.75 179 GLY A CA 1
ATOM 1440 C C . GLY A 1 179 ? 13.948 1.647 -6.444 1.00 90.75 179 GLY A C 1
ATOM 1441 O O . GLY A 1 179 ? 13.299 0.645 -6.750 1.00 90.75 179 GLY A O 1
ATOM 1442 N N . LEU A 1 180 ? 14.830 2.208 -7.277 1.00 93.06 180 LEU A N 1
ATOM 1443 C CA . LEU A 1 180 ? 15.135 1.685 -8.609 1.00 93.06 180 LEU A CA 1
ATOM 1444 C C . LEU A 1 180 ? 15.809 0.307 -8.540 1.00 93.06 180 LEU A C 1
ATOM 1446 O O . LEU A 1 180 ? 15.407 -0.600 -9.270 1.00 93.06 180 LEU A O 1
ATOM 1450 N N . TYR A 1 181 ? 16.796 0.145 -7.657 1.00 93.69 181 TYR A N 1
ATOM 1451 C CA . TYR A 1 181 ? 17.521 -1.110 -7.450 1.00 93.69 181 TYR A CA 1
ATOM 1452 C C . TYR A 1 181 ? 16.601 -2.226 -6.936 1.00 93.69 181 TYR A C 1
ATOM 1454 O O . TYR A 1 181 ? 16.577 -3.328 -7.486 1.00 93.69 181 TYR A O 1
ATOM 1462 N N . GLU A 1 182 ? 15.767 -1.935 -5.938 1.00 93.38 182 GLU A N 1
ATOM 1463 C CA . GLU A 1 182 ? 14.804 -2.909 -5.414 1.00 93.38 182 GLU A CA 1
ATOM 1464 C C . GLU A 1 182 ? 13.761 -3.313 -6.467 1.00 93.38 182 GLU A C 1
ATOM 1466 O O . GLU A 1 182 ? 13.417 -4.495 -6.599 1.00 93.38 182 GLU A O 1
ATOM 1471 N N . LEU A 1 183 ? 13.288 -2.353 -7.270 1.00 95.56 183 LEU A N 1
ATOM 1472 C CA . LEU A 1 183 ? 12.371 -2.640 -8.368 1.00 95.56 183 LEU A CA 1
ATOM 1473 C C . LEU A 1 183 ? 13.044 -3.497 -9.449 1.00 95.56 183 LEU A C 1
ATOM 1475 O O . LEU A 1 183 ? 12.431 -4.460 -9.908 1.00 95.56 183 LEU A O 1
ATOM 1479 N N . PHE A 1 184 ? 14.298 -3.204 -9.812 1.00 94.69 184 PHE A N 1
ATOM 1480 C CA . PHE A 1 184 ? 15.088 -4.037 -10.725 1.00 94.69 184 PHE A CA 1
ATOM 1481 C C . PHE A 1 184 ? 15.136 -5.485 -10.234 1.00 94.69 184 PHE A C 1
ATOM 1483 O O . PHE A 1 184 ? 14.724 -6.393 -10.956 1.00 94.69 184 PHE A O 1
ATOM 1490 N N . ASN A 1 185 ? 15.571 -5.697 -8.988 1.00 93.19 185 ASN A N 1
ATOM 1491 C CA . ASN A 1 185 ? 15.719 -7.031 -8.409 1.00 93.19 185 ASN A CA 1
ATOM 1492 C C . ASN A 1 185 ? 14.398 -7.800 -8.417 1.00 93.19 185 ASN A C 1
ATOM 1494 O O . ASN A 1 185 ? 14.358 -8.986 -8.755 1.00 93.19 185 ASN A O 1
ATOM 1498 N N . ARG A 1 186 ? 13.291 -7.125 -8.085 1.00 94.75 186 ARG A N 1
ATOM 1499 C CA . ARG A 1 186 ? 11.968 -7.751 -8.072 1.00 94.75 186 ARG A CA 1
ATOM 1500 C C . ARG A 1 186 ? 11.493 -8.121 -9.476 1.00 94.75 186 ARG A C 1
ATOM 1502 O O . ARG A 1 186 ? 10.993 -9.229 -9.668 1.00 94.75 186 ARG A O 1
ATOM 1509 N N . LEU A 1 187 ? 11.643 -7.221 -10.447 1.00 95.06 187 LEU A N 1
ATOM 1510 C CA . LEU A 1 187 ? 11.210 -7.450 -11.828 1.00 95.06 187 LEU A CA 1
ATOM 1511 C C . LEU A 1 187 ? 12.063 -8.502 -12.523 1.00 95.06 187 LEU A C 1
ATOM 1513 O O . LEU A 1 187 ? 11.513 -9.388 -13.168 1.00 95.06 187 LEU A O 1
ATOM 1517 N N . TYR A 1 188 ? 13.379 -8.454 -12.347 1.00 93.69 188 TYR A N 1
ATOM 1518 C CA . TYR A 1 188 ? 14.279 -9.460 -12.887 1.00 93.69 188 TYR A CA 1
ATOM 1519 C C . TYR A 1 188 ? 14.049 -10.826 -12.224 1.00 93.69 188 TYR A C 1
ATOM 1521 O O . TYR A 1 188 ? 14.013 -11.846 -12.905 1.00 93.69 188 TYR A O 1
ATOM 1529 N N . GLY A 1 189 ? 13.808 -10.862 -10.909 1.00 93.19 189 GLY A N 1
ATOM 1530 C CA . GLY A 1 189 ? 13.526 -12.104 -10.188 1.00 93.19 189 GLY A CA 1
ATOM 1531 C C . GLY A 1 189 ? 12.196 -12.768 -10.569 1.00 93.19 189 GLY A C 1
ATOM 1532 O O . GLY A 1 189 ? 12.095 -13.992 -10.532 1.00 93.19 189 GLY A O 1
ATOM 1533 N N . MET A 1 190 ? 11.175 -11.986 -10.940 1.00 94.12 190 MET A N 1
ATOM 1534 C CA . MET A 1 190 ? 9.834 -12.502 -11.261 1.00 94.12 190 MET A CA 1
ATOM 1535 C C . MET A 1 190 ? 9.551 -12.617 -12.766 1.00 94.12 190 MET A C 1
ATOM 1537 O O . MET A 1 190 ? 8.819 -13.514 -13.182 1.00 94.12 190 MET A O 1
ATOM 1541 N N . TYR A 1 191 ? 10.123 -11.732 -13.585 1.00 94.56 191 TYR A N 1
ATOM 1542 C CA . TYR A 1 191 ? 9.868 -11.612 -15.025 1.00 94.56 191 TYR A CA 1
ATOM 1543 C C . TYR A 1 191 ? 11.166 -11.451 -15.847 1.00 94.56 191 TYR A C 1
ATOM 1545 O O . TYR A 1 191 ? 11.232 -10.558 -16.696 1.00 94.56 191 TYR A O 1
ATOM 1553 N N . PRO A 1 192 ? 12.187 -12.312 -15.664 1.00 91.06 192 PRO A N 1
ATOM 1554 C CA . PRO A 1 192 ? 13.535 -12.102 -16.201 1.00 91.06 192 PRO A CA 1
ATOM 1555 C C . PRO A 1 192 ? 13.552 -11.882 -17.716 1.00 91.06 192 PRO A C 1
ATOM 1557 O O . PRO A 1 192 ? 14.026 -10.851 -18.183 1.00 91.06 192 PRO A O 1
ATOM 1560 N N . CYS A 1 193 ? 12.977 -12.803 -18.497 1.00 91.56 193 CYS A N 1
ATOM 1561 C CA . CYS A 1 193 ? 13.087 -12.729 -19.957 1.00 91.56 193 CYS A CA 1
ATOM 1562 C C . CYS A 1 193 ? 12.257 -11.556 -20.531 1.00 91.56 193 CYS A C 1
ATOM 1564 O O . CYS A 1 193 ? 12.734 -10.847 -21.410 1.00 91.56 193 CYS A O 1
ATOM 1566 N N . ASN A 1 194 ? 11.075 -11.257 -19.965 1.00 92.44 194 ASN A N 1
ATOM 1567 C CA . ASN A 1 194 ? 10.290 -10.072 -20.353 1.00 92.44 194 ASN A CA 1
ATOM 1568 C C . ASN A 1 194 ? 11.054 -8.768 -20.078 1.00 92.44 194 ASN A C 1
ATOM 1570 O O . ASN A 1 194 ? 11.027 -7.841 -20.889 1.00 92.44 194 ASN A O 1
ATOM 1574 N N . PHE A 1 195 ? 11.719 -8.694 -18.925 1.00 90.31 195 PHE A N 1
ATOM 1575 C CA . PHE A 1 195 ? 12.425 -7.497 -18.495 1.00 90.31 195 PHE A CA 1
ATOM 1576 C C . PHE A 1 195 ? 13.707 -7.263 -19.302 1.00 90.31 195 PHE A C 1
ATOM 1578 O O . PHE A 1 195 ? 13.957 -6.137 -19.728 1.00 90.31 195 PHE A O 1
ATOM 1585 N N . VAL A 1 196 ? 14.464 -8.324 -19.603 1.00 88.44 196 VAL A N 1
ATOM 1586 C CA . VAL A 1 196 ? 15.634 -8.248 -20.493 1.00 88.44 196 VAL A CA 1
ATOM 1587 C C . VAL A 1 196 ? 15.224 -7.763 -21.882 1.00 88.44 196 VAL A C 1
ATOM 1589 O O . VAL A 1 196 ? 15.784 -6.780 -22.360 1.00 88.44 196 VAL A O 1
ATOM 1592 N N . THR A 1 197 ? 14.188 -8.346 -22.497 1.00 89.38 197 THR A N 1
ATOM 1593 C CA . THR A 1 197 ? 13.696 -7.888 -23.811 1.00 89.38 197 THR A CA 1
ATOM 1594 C C . THR A 1 197 ? 13.267 -6.416 -23.787 1.00 89.38 197 THR A C 1
ATOM 1596 O O . THR A 1 197 ? 13.548 -5.661 -24.720 1.00 89.38 197 THR A O 1
ATOM 1599 N N . PHE A 1 198 ? 12.606 -5.975 -22.711 1.00 88.00 198 PHE A N 1
ATOM 1600 C CA . PHE A 1 198 ? 12.246 -4.569 -22.519 1.00 88.00 198 PHE A CA 1
ATOM 1601 C C . PHE A 1 198 ? 13.479 -3.651 -22.447 1.00 88.00 198 PHE A C 1
ATOM 1603 O O . PHE A 1 198 ? 13.455 -2.546 -23.003 1.00 88.00 198 PHE A O 1
ATOM 1610 N N . PHE A 1 199 ? 14.539 -4.095 -21.769 1.00 78.06 199 PHE A N 1
ATOM 1611 C CA . PHE A 1 199 ? 15.784 -3.348 -21.605 1.00 78.06 199 PHE A CA 1
ATOM 1612 C C . PHE A 1 199 ? 16.568 -3.274 -22.920 1.00 78.06 199 PHE A C 1
ATOM 1614 O O . PHE A 1 199 ? 16.937 -2.184 -23.354 1.00 78.06 199 PHE A O 1
ATOM 1621 N N . GLU A 1 200 ? 16.730 -4.403 -23.614 1.00 80.88 200 GLU A N 1
ATOM 1622 C CA . GLU A 1 200 ? 17.402 -4.496 -24.916 1.00 80.88 200 GLU A CA 1
ATOM 1623 C C . GLU A 1 200 ? 16.764 -3.581 -25.964 1.00 80.88 200 GLU A C 1
ATOM 1625 O O . GLU A 1 200 ? 17.476 -2.878 -26.687 1.00 80.88 200 GLU A O 1
ATOM 1630 N N . ALA A 1 201 ? 15.428 -3.538 -26.027 1.00 80.62 201 ALA A N 1
ATOM 1631 C CA . ALA A 1 201 ? 14.708 -2.666 -26.953 1.00 80.62 201 ALA A CA 1
ATOM 1632 C C . ALA A 1 201 ? 15.033 -1.178 -26.724 1.00 80.62 201 ALA A C 1
ATOM 1634 O O . ALA A 1 201 ? 15.151 -0.412 -27.684 1.00 80.62 201 ALA A O 1
ATOM 1635 N N . ARG A 1 202 ? 15.223 -0.775 -25.461 1.00 73.38 202 ARG A N 1
ATOM 1636 C CA . ARG A 1 202 ? 15.551 0.608 -25.084 1.00 73.38 202 ARG A CA 1
ATOM 1637 C C . ARG A 1 202 ? 17.024 0.947 -25.247 1.00 73.38 202 ARG A C 1
ATOM 1639 O O . ARG A 1 202 ? 17.328 2.042 -25.707 1.00 73.38 202 ARG A O 1
ATOM 1646 N N . VAL A 1 203 ? 17.925 0.027 -24.907 1.00 67.75 203 VAL A N 1
ATOM 1647 C CA . VAL A 1 203 ? 19.371 0.212 -25.098 1.00 67.75 203 VAL A CA 1
ATOM 1648 C C . VAL A 1 203 ? 19.714 0.274 -26.585 1.00 67.75 203 VAL A C 1
ATOM 1650 O O . VAL A 1 203 ? 20.482 1.131 -27.005 1.00 67.75 203 VAL A O 1
ATOM 1653 N N . SER A 1 204 ? 19.092 -0.578 -27.402 1.00 56.94 204 SER A N 1
ATOM 1654 C CA . SER A 1 204 ? 19.378 -0.669 -28.840 1.00 56.94 204 SER A CA 1
ATOM 1655 C C . SER A 1 204 ? 18.750 0.454 -29.675 1.00 56.94 204 SER A C 1
ATOM 1657 O O . SER A 1 204 ? 18.852 0.425 -30.900 1.00 56.94 204 SER A O 1
ATOM 1659 N N . GLY A 1 205 ? 18.036 1.406 -29.061 1.00 54.84 205 GLY A N 1
ATOM 1660 C CA . GLY A 1 205 ? 17.361 2.490 -29.781 1.00 54.84 205 GLY A CA 1
ATOM 1661 C C . GLY A 1 205 ? 16.293 2.020 -30.777 1.00 54.84 205 GLY A C 1
ATOM 1662 O O . GLY A 1 205 ? 15.904 2.782 -31.664 1.00 54.84 205 GLY A O 1
ATOM 1663 N N . ARG A 1 206 ? 15.794 0.779 -30.664 1.00 45.31 206 ARG A N 1
ATOM 1664 C CA . ARG A 1 206 ? 14.715 0.282 -31.524 1.00 45.31 206 ARG A CA 1
ATOM 1665 C C . ARG A 1 206 ? 13.401 0.880 -31.037 1.00 45.31 206 ARG A C 1
ATOM 1667 O O . ARG A 1 206 ? 12.654 0.259 -30.289 1.00 45.31 206 ARG A O 1
ATOM 1674 N N . GLN A 1 207 ? 13.110 2.100 -31.486 1.00 40.06 207 GLN A N 1
ATOM 1675 C CA . GLN A 1 207 ? 11.729 2.556 -31.574 1.00 40.06 207 GLN A CA 1
ATOM 1676 C C . GLN A 1 207 ? 10.959 1.476 -32.335 1.00 40.06 207 GLN A C 1
ATOM 1678 O O . GLN A 1 207 ? 11.317 1.146 -33.467 1.00 40.06 207 GLN A O 1
ATOM 1683 N N . THR A 1 208 ? 9.919 0.910 -31.729 1.00 37.53 208 THR A N 1
ATOM 1684 C CA . THR A 1 208 ? 8.944 0.074 -32.433 1.00 37.53 208 THR A CA 1
ATOM 1685 C C . THR A 1 208 ? 8.145 0.978 -33.376 1.00 37.53 208 THR A C 1
ATOM 1687 O O . THR A 1 208 ? 7.006 1.356 -33.112 1.00 37.53 208 THR A O 1
ATOM 1690 N N . GLY A 1 209 ? 8.800 1.393 -34.458 1.00 31.34 209 GLY A N 1
ATOM 1691 C CA . GLY A 1 209 ? 8.224 2.070 -35.600 1.00 31.34 209 GLY A CA 1
ATOM 1692 C C . GLY A 1 209 ? 7.514 1.038 -36.458 1.00 31.34 209 GLY A C 1
ATOM 1693 O O . GLY A 1 209 ? 8.079 0.019 -36.849 1.00 31.34 209 GLY A O 1
ATOM 1694 N N . ARG A 1 210 ? 6.235 1.309 -36.689 1.00 27.44 210 ARG A N 1
ATOM 1695 C CA . ARG A 1 210 ? 5.313 0.555 -37.534 1.00 27.44 210 ARG A CA 1
ATOM 1696 C C . ARG A 1 210 ? 5.964 0.192 -38.868 1.00 27.44 210 ARG A C 1
ATOM 1698 O O . ARG A 1 210 ? 6.635 1.013 -39.486 1.00 27.44 210 ARG A O 1
ATOM 1705 N N . VAL A 1 211 ? 5.654 -1.010 -39.340 1.00 35.19 211 VAL A N 1
ATOM 1706 C CA . VAL A 1 211 ? 5.788 -1.381 -40.748 1.00 35.19 211 VAL A CA 1
ATOM 1707 C C . VAL A 1 211 ? 5.075 -0.323 -41.594 1.00 35.19 211 VAL A C 1
ATOM 1709 O O . VAL A 1 211 ? 3.851 -0.219 -41.542 1.00 35.19 211 VAL A O 1
ATOM 1712 N N . SER A 1 212 ? 5.827 0.452 -42.370 1.00 25.39 212 SER A N 1
ATOM 1713 C CA . SER A 1 212 ? 5.355 0.960 -43.653 1.00 25.39 212 SER A CA 1
ATOM 1714 C C . SER A 1 212 ? 6.539 1.252 -44.562 1.00 25.39 212 SER A C 1
ATOM 1716 O O . SER A 1 212 ? 7.544 1.828 -44.154 1.00 25.39 212 SER A O 1
ATOM 1718 N N . ALA A 1 213 ? 6.399 0.776 -45.790 1.00 32.31 213 ALA A N 1
ATOM 1719 C CA . ALA A 1 213 ? 7.357 0.873 -46.867 1.00 32.31 213 ALA A CA 1
ATOM 1720 C C . ALA A 1 213 ? 7.560 2.315 -47.363 1.00 32.31 213 ALA A C 1
ATOM 1722 O O . ALA A 1 213 ? 6.710 3.181 -47.164 1.00 32.31 213 ALA A O 1
ATOM 1723 N N . HIS A 1 214 ? 8.650 2.449 -48.123 1.00 25.31 214 HIS A N 1
ATOM 1724 C CA . HIS A 1 214 ? 9.108 3.568 -48.953 1.00 25.31 214 HIS A CA 1
ATOM 1725 C C . HIS A 1 214 ? 10.098 4.530 -48.301 1.00 25.31 214 HIS A C 1
ATOM 1727 O O . HIS A 1 214 ? 9.873 5.100 -47.240 1.00 25.31 214 HIS A O 1
ATOM 1733 N N . GLY A 1 215 ? 11.256 4.603 -48.958 1.00 28.19 215 GLY A N 1
ATOM 1734 C CA . GLY A 1 215 ? 12.435 5.309 -48.502 1.00 28.19 215 GLY A CA 1
ATOM 1735 C C . GLY A 1 215 ? 12.472 6.754 -48.959 1.00 28.19 215 GLY A C 1
ATOM 1736 O O . GLY A 1 215 ? 11.837 7.113 -49.937 1.00 28.19 215 GLY A O 1
ATOM 1737 N N . GLU A 1 216 ? 13.292 7.531 -48.269 1.00 23.72 216 GLU A N 1
ATOM 1738 C CA . GLU A 1 216 ? 14.230 8.486 -48.851 1.00 23.72 216 GLU A CA 1
ATOM 1739 C C . GLU A 1 216 ? 15.183 8.948 -47.746 1.00 23.72 216 GLU A C 1
ATOM 1741 O O . GLU A 1 216 ? 14.840 8.978 -46.563 1.00 23.72 216 GLU A O 1
ATOM 1746 N N . ALA A 1 217 ? 16.423 9.213 -48.141 1.00 28.98 217 ALA A N 1
ATOM 1747 C CA . ALA A 1 217 ? 17.513 9.588 -47.262 1.00 28.98 217 ALA A CA 1
ATOM 1748 C C . ALA A 1 217 ? 17.346 11.019 -46.729 1.00 28.98 217 ALA A C 1
ATOM 1750 O O . ALA A 1 217 ? 17.080 11.941 -47.494 1.00 28.98 217 ALA A O 1
ATOM 1751 N N . ALA A 1 218 ? 17.627 11.221 -45.440 1.00 25.58 218 ALA A N 1
ATOM 1752 C CA . ALA A 1 218 ? 18.001 12.525 -44.906 1.00 25.58 218 ALA A CA 1
ATOM 1753 C C . ALA A 1 218 ? 19.061 12.354 -43.810 1.00 25.58 218 ALA A C 1
ATOM 1755 O O . ALA A 1 218 ? 18.853 11.700 -42.790 1.00 25.58 218 ALA A O 1
ATOM 1756 N N . VAL A 1 219 ? 20.228 12.928 -44.086 1.00 26.55 219 VAL A N 1
ATOM 1757 C CA . VAL A 1 219 ? 21.398 13.045 -43.215 1.00 26.55 219 VAL A CA 1
ATOM 1758 C C . VAL A 1 219 ? 21.201 14.230 -42.265 1.00 26.55 219 VAL A C 1
ATOM 1760 O O . VAL A 1 219 ? 20.827 15.307 -42.717 1.00 26.55 219 VAL A O 1
ATOM 1763 N N . GLY A 1 220 ? 21.561 14.057 -40.986 1.00 23.94 220 GLY A N 1
ATOM 1764 C CA . GLY A 1 220 ? 22.012 15.163 -40.127 1.00 23.94 220 GLY A CA 1
ATOM 1765 C C . GLY A 1 220 ? 21.266 15.352 -38.803 1.00 23.94 220 GLY A C 1
ATOM 1766 O O . GLY A 1 220 ? 20.295 16.091 -38.741 1.00 23.94 220 GLY A O 1
ATOM 1767 N N . HIS A 1 221 ? 21.751 14.726 -37.729 1.00 24.16 221 HIS A N 1
ATOM 1768 C CA . HIS A 1 221 ? 22.502 15.365 -36.632 1.00 24.16 221 HIS A CA 1
ATOM 1769 C C . HIS A 1 221 ? 22.592 14.375 -35.465 1.00 24.16 221 HIS A C 1
ATOM 1771 O O . HIS A 1 221 ? 21.586 13.999 -34.867 1.00 24.16 221 HIS A O 1
ATOM 1777 N N . GLY A 1 222 ? 23.814 13.935 -35.158 1.00 28.91 222 GLY A N 1
ATOM 1778 C CA . GLY A 1 222 ? 24.092 13.073 -34.016 1.00 28.91 222 GLY A CA 1
ATOM 1779 C C . GLY A 1 222 ? 23.803 13.804 -32.710 1.00 28.91 222 GLY A C 1
ATOM 1780 O O . GLY A 1 222 ? 24.556 14.688 -32.311 1.00 28.91 222 GLY A O 1
ATOM 1781 N N . GLN A 1 223 ? 22.713 13.423 -32.055 1.00 25.67 223 GLN A N 1
ATOM 1782 C CA . GLN A 1 223 ? 22.539 13.593 -30.622 1.00 25.67 223 GLN A CA 1
ATOM 1783 C C . GLN A 1 223 ? 22.729 12.216 -29.995 1.00 25.67 223 GLN A C 1
ATOM 1785 O O . GLN A 1 223 ? 22.016 11.274 -30.341 1.00 25.67 223 GLN A O 1
ATOM 1790 N N . ASP A 1 224 ? 23.727 12.112 -29.119 1.00 28.22 224 ASP A N 1
ATOM 1791 C CA . ASP A 1 224 ? 24.035 10.934 -28.313 1.00 28.22 224 ASP A CA 1
ATOM 1792 C C . ASP A 1 224 ? 22.765 10.374 -27.658 1.00 28.22 224 ASP A C 1
ATOM 1794 O O . ASP A 1 224 ? 22.289 10.849 -26.625 1.00 28.22 224 ASP A O 1
ATOM 1798 N N . SER A 1 225 ? 22.212 9.325 -28.264 1.00 31.06 225 SER A N 1
ATOM 1799 C CA . SER A 1 225 ? 21.105 8.547 -27.718 1.00 31.06 225 SER A CA 1
ATOM 1800 C C . SER A 1 225 ? 21.658 7.577 -26.674 1.00 31.06 225 SER A C 1
ATOM 1802 O O . SER A 1 225 ? 21.745 6.375 -26.883 1.00 31.06 225 SER A O 1
ATOM 1804 N N . SER A 1 226 ? 22.080 8.113 -25.529 1.00 34.00 226 SER A N 1
ATOM 1805 C CA . SER A 1 226 ? 22.406 7.317 -24.343 1.00 34.00 226 SER A CA 1
ATOM 1806 C C . SER A 1 226 ? 21.248 7.401 -23.345 1.00 34.00 226 SER A C 1
ATOM 1808 O O . SER A 1 226 ? 21.240 8.203 -22.402 1.00 34.00 226 SER A O 1
ATOM 1810 N N . ALA A 1 227 ? 20.243 6.547 -23.557 1.00 33.47 227 ALA A N 1
ATOM 1811 C CA . ALA A 1 227 ? 19.065 6.389 -22.696 1.00 33.47 227 ALA A CA 1
ATOM 1812 C C . ALA A 1 227 ? 19.385 5.802 -21.299 1.00 33.47 227 ALA A C 1
ATOM 1814 O O . ALA A 1 227 ? 18.496 5.680 -20.465 1.00 33.47 227 ALA A O 1
ATOM 1815 N N . VAL A 1 228 ? 20.656 5.502 -21.007 1.00 38.78 228 VAL A N 1
ATOM 1816 C CA . VAL A 1 228 ? 21.127 4.892 -19.751 1.00 38.78 228 VAL A CA 1
ATOM 1817 C C . VAL A 1 228 ? 22.315 5.683 -19.197 1.00 38.78 228 VAL A C 1
ATOM 1819 O O . VAL A 1 228 ? 23.417 5.167 -19.061 1.00 38.78 228 VAL A O 1
ATOM 1822 N N . GLY A 1 229 ? 22.163 6.985 -18.960 1.00 35.03 229 GLY A N 1
ATOM 1823 C CA . GLY A 1 229 ? 23.255 7.797 -18.390 1.00 35.03 229 GLY A CA 1
ATOM 1824 C C . GLY A 1 229 ? 23.088 8.153 -16.918 1.00 35.03 229 GLY A C 1
ATOM 1825 O O . GLY A 1 229 ? 23.832 9.006 -16.454 1.00 35.03 229 GLY A O 1
ATOM 1826 N N . PHE A 1 230 ? 22.135 7.541 -16.214 1.00 39.56 230 PHE A N 1
ATOM 1827 C CA . PHE A 1 230 ? 21.940 7.748 -14.773 1.00 39.56 230 PHE A CA 1
ATOM 1828 C C . PHE A 1 230 ? 22.506 6.613 -13.912 1.00 39.56 230 PHE A C 1
ATOM 1830 O O . PHE A 1 230 ? 22.833 6.800 -12.750 1.00 39.56 230 PHE A O 1
ATOM 1837 N N . VAL A 1 231 ? 22.690 5.443 -14.508 1.00 42.62 231 VAL A N 1
ATOM 1838 C CA . VAL A 1 231 ? 23.371 4.335 -13.859 1.00 42.62 231 VAL A CA 1
ATOM 1839 C C . VAL A 1 231 ? 24.874 4.663 -13.892 1.00 42.62 231 VAL A C 1
ATOM 1841 O O . VAL A 1 231 ? 25.424 4.947 -14.970 1.00 42.62 231 VAL A O 1
ATOM 1844 N N . GLY A 1 232 ? 25.555 4.711 -12.742 1.00 38.66 232 GLY A N 1
ATOM 1845 C CA . GLY A 1 232 ? 27.009 4.919 -12.709 1.00 38.66 232 GLY A CA 1
ATOM 1846 C C . GLY A 1 232 ? 27.693 3.931 -13.664 1.00 38.66 232 GLY A C 1
ATOM 1847 O O . GLY A 1 232 ? 27.154 2.856 -13.907 1.00 38.66 232 GLY A O 1
ATOM 1848 N N . ARG A 1 233 ? 28.838 4.265 -14.289 1.00 37.72 233 ARG A N 1
ATOM 1849 C CA . ARG A 1 233 ? 29.508 3.306 -15.208 1.00 37.72 233 ARG A CA 1
ATOM 1850 C C . ARG A 1 233 ? 29.657 1.911 -14.570 1.00 37.72 233 ARG A C 1
ATOM 1852 O O . ARG A 1 233 ? 29.397 0.934 -15.247 1.00 37.72 233 ARG A O 1
ATOM 1859 N N . GLY A 1 234 ? 29.937 1.845 -13.264 1.00 38.28 234 GLY A N 1
ATOM 1860 C CA . GLY A 1 234 ? 30.014 0.585 -12.514 1.00 38.28 234 GLY A CA 1
ATOM 1861 C C . GLY A 1 234 ? 28.686 -0.169 -12.384 1.00 38.28 234 GLY A C 1
ATOM 1862 O O . GLY A 1 234 ? 28.645 -1.365 -12.630 1.00 38.28 234 GLY A O 1
ATOM 1863 N N . GLU A 1 235 ? 27.583 0.518 -12.083 1.00 42.06 235 GLU A N 1
ATOM 1864 C CA . GLU A 1 235 ? 26.261 -0.117 -11.994 1.00 42.06 235 GLU A CA 1
ATOM 1865 C C . GLU A 1 235 ? 25.738 -0.522 -13.385 1.00 42.06 235 GLU A C 1
ATOM 1867 O O . GLU A 1 235 ? 24.977 -1.473 -13.508 1.00 42.06 235 GLU A O 1
ATOM 1872 N N . ARG A 1 236 ? 26.155 0.168 -14.462 1.00 42.62 236 ARG A N 1
ATOM 1873 C CA . ARG A 1 236 ? 25.788 -0.186 -15.846 1.00 42.62 236 ARG A CA 1
ATOM 1874 C C . ARG A 1 236 ? 26.393 -1.511 -16.223 1.00 42.62 236 ARG A C 1
ATOM 1876 O O . ARG A 1 236 ? 25.692 -2.346 -16.780 1.00 42.62 236 ARG A O 1
ATOM 1883 N N . ASP A 1 237 ? 27.669 -1.668 -15.909 1.00 41.31 237 ASP A N 1
ATOM 1884 C CA . ASP A 1 237 ? 28.397 -2.894 -16.167 1.00 41.31 237 ASP A CA 1
ATOM 1885 C C . ASP A 1 237 ? 27.839 -4.029 -15.291 1.00 41.31 237 ASP A C 1
ATOM 1887 O O . ASP A 1 237 ? 27.722 -5.150 -15.767 1.00 41.31 237 ASP A O 1
ATOM 1891 N N . GLU A 1 238 ? 27.376 -3.742 -14.067 1.00 46.78 238 GLU A N 1
ATOM 1892 C CA . GLU A 1 238 ? 26.727 -4.727 -13.187 1.00 46.78 238 GLU A CA 1
ATOM 1893 C C . GLU A 1 238 ? 25.324 -5.137 -13.674 1.00 46.78 238 GLU A C 1
ATOM 1895 O O . GLU A 1 238 ? 25.034 -6.328 -13.791 1.00 46.78 238 GLU A O 1
ATOM 1900 N N . PHE A 1 239 ? 24.457 -4.186 -14.038 1.00 47.66 239 PHE A N 1
ATOM 1901 C CA . PHE A 1 239 ? 23.129 -4.482 -14.587 1.00 47.66 239 PHE A CA 1
ATOM 1902 C C . PHE A 1 239 ? 23.206 -5.135 -15.974 1.00 47.66 239 PHE A C 1
ATOM 1904 O O . PHE A 1 239 ? 22.410 -6.029 -16.266 1.00 47.66 239 PHE A O 1
ATOM 1911 N N . ALA A 1 240 ? 24.164 -4.733 -16.816 1.00 47.81 240 ALA A N 1
ATOM 1912 C CA . ALA A 1 240 ? 24.428 -5.375 -18.101 1.00 47.81 240 ALA A CA 1
ATOM 1913 C C . ALA A 1 240 ? 24.996 -6.791 -17.913 1.00 47.81 240 ALA A C 1
ATOM 1915 O O . ALA A 1 240 ? 24.493 -7.717 -18.542 1.00 47.81 240 ALA A O 1
ATOM 1916 N N . ALA A 1 241 ? 25.939 -7.000 -16.987 1.00 52.28 241 ALA A N 1
ATOM 1917 C CA . ALA A 1 241 ? 26.462 -8.329 -16.666 1.00 52.28 241 ALA A CA 1
ATOM 1918 C C . ALA A 1 241 ? 25.379 -9.259 -16.090 1.00 52.28 241 ALA A C 1
ATOM 1920 O O . ALA A 1 241 ? 25.314 -10.438 -16.445 1.00 52.28 241 ALA A O 1
ATOM 1921 N N . LEU A 1 242 ? 24.482 -8.744 -15.240 1.00 47.38 242 LEU A N 1
ATOM 1922 C CA . LEU A 1 242 ? 23.332 -9.500 -14.732 1.00 47.38 242 LEU A CA 1
ATOM 1923 C C . LEU A 1 242 ? 22.330 -9.829 -15.851 1.00 47.38 242 LEU A C 1
ATOM 1925 O O . LEU A 1 242 ? 21.776 -10.931 -15.874 1.00 47.38 242 LEU A O 1
ATOM 1929 N N . ALA A 1 243 ? 22.109 -8.919 -16.803 1.00 46.78 243 ALA A N 1
ATOM 1930 C CA . ALA A 1 243 ? 21.268 -9.177 -17.971 1.00 46.78 243 ALA A CA 1
ATOM 1931 C C . ALA A 1 243 ? 21.880 -10.253 -18.886 1.00 46.78 243 ALA A C 1
ATOM 1933 O O . ALA A 1 243 ? 21.194 -11.220 -19.212 1.00 46.78 243 ALA A O 1
ATOM 1934 N N . GLU A 1 244 ? 23.173 -10.160 -19.207 1.00 50.50 244 GLU A N 1
ATOM 1935 C CA . GLU A 1 244 ? 23.900 -11.136 -20.032 1.00 50.50 244 GLU A CA 1
ATOM 1936 C C . GLU A 1 244 ? 23.910 -12.544 -19.407 1.00 50.50 244 GLU A C 1
ATOM 1938 O O . GLU A 1 244 ? 23.647 -13.537 -20.093 1.00 50.50 244 GLU A O 1
ATOM 1943 N N . HIS A 1 245 ? 24.100 -12.649 -18.085 1.00 49.59 245 HIS A N 1
ATOM 1944 C CA . HIS A 1 245 ? 23.982 -13.920 -17.360 1.00 49.59 245 HIS A CA 1
ATOM 1945 C C . HIS A 1 245 ? 22.552 -14.496 -17.357 1.00 49.59 245 HIS A C 1
ATOM 1947 O O . HIS A 1 245 ? 22.374 -15.719 -17.310 1.00 49.59 245 HIS A O 1
ATOM 1953 N N . GLY A 1 246 ? 21.527 -13.643 -17.419 1.00 43.72 246 GLY A N 1
ATOM 1954 C CA . GLY A 1 246 ? 20.121 -14.049 -17.521 1.00 43.72 246 GLY A CA 1
ATOM 1955 C C . GLY A 1 246 ? 19.747 -14.588 -18.894 1.00 43.72 246 GLY A C 1
ATOM 1956 O O . GLY A 1 246 ? 19.071 -15.615 -18.993 1.00 43.72 246 GLY A O 1
ATOM 1957 N N . THR A 1 247 ? 20.223 -13.926 -19.950 1.00 45.00 247 THR A N 1
ATOM 1958 C CA . THR A 1 247 ? 20.001 -14.327 -21.345 1.00 45.00 247 THR A CA 1
ATOM 1959 C C . THR A 1 247 ? 20.613 -15.700 -21.626 1.00 45.00 247 THR A C 1
ATOM 1961 O O . THR A 1 247 ? 19.960 -16.541 -22.244 1.00 45.00 247 THR A O 1
ATOM 1964 N N . ALA A 1 248 ? 21.800 -15.983 -21.073 1.00 45.47 248 ALA A N 1
ATOM 1965 C CA . ALA A 1 248 ? 22.429 -17.303 -21.155 1.00 45.47 248 ALA A CA 1
ATOM 1966 C C . ALA A 1 248 ? 21.556 -18.416 -20.535 1.00 45.47 248 ALA A C 1
ATOM 1968 O O . ALA A 1 248 ? 21.357 -19.461 -21.151 1.00 45.47 248 ALA A O 1
ATOM 1969 N N . ARG A 1 249 ? 20.936 -18.172 -19.368 1.00 42.97 249 ARG A N 1
ATOM 1970 C CA . ARG A 1 249 ? 20.045 -19.155 -18.715 1.00 42.97 249 ARG A CA 1
ATOM 1971 C C . ARG A 1 249 ? 18.683 -19.319 -19.391 1.00 42.97 249 ARG A C 1
ATOM 1973 O O . ARG A 1 249 ? 18.092 -20.391 -19.271 1.00 42.97 249 ARG A O 1
ATOM 1980 N N . CYS A 1 250 ? 18.157 -18.285 -20.055 1.00 39.94 250 CYS A N 1
ATOM 1981 C CA . CYS A 1 250 ? 16.888 -18.383 -20.792 1.00 39.94 250 CYS A CA 1
ATOM 1982 C C . CYS A 1 250 ? 17.088 -19.145 -22.128 1.00 39.94 250 CYS A C 1
ATOM 1984 O O . CYS A 1 250 ? 16.169 -19.823 -22.578 1.00 39.94 250 CYS A O 1
ATOM 1986 N N . GLY A 1 251 ? 18.301 -19.129 -22.705 1.00 38.69 251 GLY A N 1
ATOM 1987 C CA . GLY A 1 251 ? 18.672 -19.891 -23.909 1.00 38.69 251 GLY A CA 1
ATOM 1988 C C . GLY A 1 251 ? 18.974 -21.386 -23.702 1.00 38.69 251 GLY A C 1
ATOM 1989 O O . GLY A 1 251 ? 18.915 -22.144 -24.663 1.00 38.69 251 GLY A O 1
ATOM 1990 N N . GLU A 1 252 ? 19.253 -21.833 -22.472 1.00 40.06 252 GLU A N 1
ATOM 1991 C CA . GLU A 1 252 ? 19.538 -23.248 -22.143 1.00 40.06 252 GLU A CA 1
ATOM 1992 C C . GLU A 1 252 ? 18.296 -24.069 -21.737 1.00 40.06 252 GLU A C 1
ATOM 1994 O O . GLU A 1 252 ? 18.402 -25.260 -21.446 1.00 40.06 252 GLU A O 1
ATOM 1999 N N . ARG A 1 253 ? 17.100 -23.461 -21.720 1.00 35.84 253 ARG A N 1
ATOM 2000 C CA . ARG A 1 253 ? 15.816 -24.182 -21.623 1.00 35.84 253 ARG A CA 1
ATOM 2001 C C . ARG A 1 253 ? 15.060 -24.105 -22.946 1.00 35.84 253 ARG A C 1
ATOM 2003 O O . ARG A 1 253 ? 14.011 -23.466 -23.023 1.00 35.84 253 ARG A O 1
ATOM 2010 N N . VAL A 1 254 ? 15.591 -24.777 -23.961 1.00 35.00 254 VAL A N 1
ATOM 2011 C CA . VAL A 1 254 ? 14.832 -25.244 -25.131 1.00 35.00 254 VAL A CA 1
ATOM 2012 C C . VAL A 1 254 ? 15.107 -26.727 -25.304 1.00 35.00 254 VAL A C 1
ATOM 2014 O O . VAL A 1 254 ? 16.298 -27.100 -25.258 1.00 35.00 254 VAL A O 1
#

Secondary structure (DSSP, 8-state):
--HHHHHHHHTSS-HHHHHHHHHHHHHHHHH--STHHHHHHHHHHHHH--HHHHHHHTT--TTHHHHHHHHHHHHHHTSTTHHHHHHHHHHHHHH--TTGGGGGGSHHHHHHHHHHHH--SHHHHHHHHHHHHHHTTTSHHHHHTTHHHHHHHHHHHHTHHHHSSSPPPHHHHHHHHHHHHHHHHHHHHHSHHHHHHHHHHHHTT---------------------S--SS-HHHHHHHHHHHHHHHHHHHT--

Sequence (254 aa):
MDVAKLFADLESNNMTLVDDAKKRFSELFGNTRESWLPHSMMDYFGQTSSVRIVDILVKVQPPHDKFILDKLAEWIRSGGNKMLALTLFGHIIQKRPTWLHKVGNHLLVKEVLKLSKLEKEIIPLINAVLCIIDLLPVIPVVMGGFVHDLFEIFNYLATFDRNTSVSLPEDQLIHLQFGLYELFNRLYGMYPCNFVTFFEARVSGRQTGRVSAHGEAAVGHGQDSSAVGFVGRGERDEFAALAEHGTARCGERV

Foldseek 3Di:
DPVVVLLVLCPDPDVVSVVVSLVVLQVVLVVDQDLVSLVVLLVSCVVPVDVSSLVSQLAHDPPNVVSLLVVLLVLLVVVPNLLSSLSSLLSSLVVPRPCLLVCLVPCSLVSLLVCLLPPLDLNSNLSSLVSVLSCCVSHVVSVVVCLVSLLSSLLCLQCNCVVDPDHDDPVSLVSSVVSSVSSLCSCCVNPVVVNLVVVCCQQVVPDVDDDDDDDDDDDDDDDPSPSRPSQPPVSVCVSVVVSVVSVVVVVVPD